Protein AF-A0A7S3YSI2-F1 (afdb_monomer)

pLDDT: mean 81.93, std 21.29, range [26.94, 98.44]

Mean predicted aligned error: 20.7 Å

InterPro domains:
  IPR019179 Coiled-coil domain-containing protein 149 [PF09789] (8-279)
  IPR019179 Coiled-coil domain-containing protein 149 [PTHR21682] (189-294)

Radius of gyration: 84.66 Å; Cα contacts (8 Å, |Δi|>4): 0; chains: 1; bounding box: 178×40×258 Å

Foldseek 3Di:
DVVVVVVVVVVVVVVVVVVVVVVVVVVVVVVVVVVVVVVVVVVVVVVVVVVVVVVVVVVVVVVVVVVVVVVVVVVVVVVVVVVVVVVVVVVVVVVVVVVVVVVVVVVVVVVVVVVVVVVVVVVVVVVVVVVVVVVVVVVVVVVVVVVVVVVVVVVVVVVVVVVVVVVVVVVVVVVVVVVVVVVVVVVVVVVVVVVVVVVVVVVVVVVVVVVVVVVVVDDDDDDDDDDDDDPVVVVVVVVVVVVVVVVVVVVVVVVVVVVVVVVVVVVVVVVVVVVVVVVVVVVVVVPDDDDDDDDDDDDDDDDDDDDDDDDDDDDDDDDDDDDDDDDD

Organism: NCBI:txid91324

Secondary structure (DSSP, 8-state):
-HHHHHHHHHHHHHHHHHHHHHHHHHHHHHHHHHHHHHHHHHHHHHHHHHHHHHHHHHHHHHHHHHHHHHHHHHHHHHHHHHHHHHHHHHHHHHHHHHHHHHHHHHHHHHHHHHHHHHHHHHHHHHHHHHHHHHHHHHHHHHHHHHHHHHHHHHHHHHHHHHHHHHHHHHHHHHHHHHHHHHHHHHHHHHHHHHHHHHHHHHHHHHHHHHHHHTTTTS------------SHHHHHHHHHHHHHHHHHHHHHHHHHHHHHHHHHHHHHHHHHHHHHHHHHHHHHHHSS---------------------PPPP--PPP----------

Solvent-accessible surface area (backbone atoms only — not comparable to full-atom values): 18908 Å² total; per-residue (Å²): 110,77,68,57,54,51,51,51,54,50,48,54,50,51,52,51,49,51,54,47,52,52,52,52,49,50,53,53,52,51,51,52,50,52,51,52,51,53,52,51,51,50,53,55,48,54,51,53,48,53,53,50,52,51,50,52,53,49,51,49,54,52,49,57,50,50,53,52,51,52,53,52,51,51,54,52,50,53,53,51,49,53,53,49,52,53,50,50,54,52,50,51,54,51,51,53,52,51,49,55,52,49,53,50,50,54,52,49,52,51,52,50,55,52,49,52,54,51,49,54,51,48,53,53,52,51,50,51,54,50,52,53,50,51,50,54,51,54,52,50,53,52,52,50,52,51,50,51,53,52,50,52,53,50,52,52,53,52,51,53,52,50,52,53,50,54,50,50,52,52,48,54,51,51,51,50,50,51,50,53,48,53,51,51,52,50,51,51,52,50,50,54,50,51,50,50,51,48,51,50,49,49,52,50,46,48,53,44,44,57,55,36,62,68,44,66,83,56,82,86,91,89,86,90,89,89,88,82,92,68,63,70,65,54,54,52,54,51,52,52,53,51,52,52,55,50,51,52,56,48,51,56,50,51,51,51,50,52,53,50,54,51,50,50,53,53,51,52,54,51,49,57,50,50,53,53,51,50,52,51,52,55,53,61,64,67,76,56,78,85,80,88,71,90,79,90,81,86,88,76,93,74,92,75,83,89,78,93,76,86,88,84,86,87,84,87,80,85,89,78,89,83,82,87,86,83,88,133

Structure (mmCIF, N/CA/C/O backbone):
data_AF-A0A7S3YSI2-F1
#
_entry.id   AF-A0A7S3YSI2-F1
#
loop_
_atom_site.group_PDB
_atom_site.id
_atom_site.type_symbol
_atom_site.label_atom_id
_atom_site.label_alt_id
_atom_site.label_comp_id
_atom_site.label_asym_id
_atom_site.label_entity_id
_atom_site.label_seq_id
_atom_site.pdbx_PDB_ins_code
_atom_site.Cartn_x
_atom_site.Cartn_y
_atom_site.Cartn_z
_atom_site.occupancy
_atom_site.B_iso_or_equiv
_atom_site.auth_seq_id
_atom_site.auth_comp_id
_atom_site.auth_asym_id
_atom_site.auth_atom_id
_atom_site.pdbx_PDB_model_num
ATOM 1 N N . MET A 1 1 ? 80.416 5.603 -134.152 1.00 60.78 1 MET A N 1
ATOM 2 C CA . MET A 1 1 ? 81.266 5.564 -132.944 1.00 60.78 1 MET A CA 1
ATOM 3 C C . MET A 1 1 ? 80.855 6.593 -131.886 1.00 60.78 1 MET A C 1
ATOM 5 O O . MET A 1 1 ? 80.190 6.175 -130.956 1.00 60.78 1 MET A O 1
ATOM 9 N N . ALA A 1 2 ? 81.114 7.907 -132.003 1.00 72.12 2 ALA A N 1
ATOM 10 C CA . ALA A 1 2 ? 80.833 8.859 -130.899 1.00 72.12 2 ALA A CA 1
ATOM 11 C C . ALA A 1 2 ? 79.341 9.033 -130.498 1.00 72.12 2 ALA A C 1
ATOM 13 O O . ALA A 1 2 ? 79.033 9.215 -129.324 1.00 72.12 2 ALA A O 1
ATOM 14 N N . LEU A 1 3 ? 78.402 8.959 -131.451 1.00 77.38 3 LEU A N 1
ATOM 15 C CA . LEU A 1 3 ? 76.956 9.048 -131.169 1.00 77.38 3 LEU A CA 1
ATOM 16 C C . LEU A 1 3 ? 76.382 7.759 -130.555 1.00 77.38 3 LEU A C 1
ATOM 18 O O . LEU A 1 3 ? 75.463 7.822 -129.747 1.00 77.38 3 LEU A O 1
ATOM 22 N N . GLU A 1 4 ? 76.925 6.593 -130.913 1.00 78.31 4 GLU A N 1
ATOM 23 C CA . GLU A 1 4 ? 76.489 5.297 -130.369 1.00 78.31 4 GLU A CA 1
ATOM 24 C C . GLU A 1 4 ? 76.874 5.164 -128.894 1.00 78.31 4 GLU A C 1
ATOM 26 O O . GLU A 1 4 ? 76.068 4.716 -128.087 1.00 78.31 4 GLU A O 1
ATOM 31 N N . GLU A 1 5 ? 78.065 5.640 -128.529 1.00 81.81 5 GLU A N 1
ATOM 32 C CA . GLU A 1 5 ? 78.532 5.697 -127.142 1.00 81.81 5 GLU A CA 1
ATOM 33 C C . GLU A 1 5 ? 77.681 6.653 -126.285 1.00 81.81 5 GLU A C 1
ATOM 35 O O . GLU A 1 5 ? 77.327 6.331 -125.152 1.00 81.81 5 GLU A O 1
ATOM 40 N N . GLN A 1 6 ? 77.266 7.802 -126.835 1.00 82.81 6 GLN A N 1
ATOM 41 C CA . GLN A 1 6 ? 76.321 8.705 -126.162 1.00 82.81 6 GLN A CA 1
ATOM 42 C C . GLN A 1 6 ? 74.936 8.076 -125.975 1.00 82.81 6 GLN A C 1
ATOM 44 O O . GLN A 1 6 ? 74.337 8.238 -124.913 1.00 82.81 6 GLN A O 1
ATOM 49 N N . ILE A 1 7 ? 74.430 7.347 -126.973 1.00 84.81 7 ILE A N 1
ATOM 50 C CA . ILE A 1 7 ? 73.152 6.628 -126.875 1.00 84.81 7 ILE A CA 1
ATOM 51 C C . ILE A 1 7 ? 73.231 5.527 -125.812 1.00 84.81 7 ILE A C 1
ATOM 53 O O . ILE A 1 7 ? 72.294 5.373 -125.034 1.00 84.81 7 ILE A O 1
ATOM 57 N N . GLU A 1 8 ? 74.338 4.791 -125.733 1.00 85.81 8 GLU A N 1
ATOM 58 C CA . GLU A 1 8 ? 74.522 3.733 -124.736 1.00 85.81 8 GLU A CA 1
ATOM 59 C C . GLU A 1 8 ? 74.667 4.296 -123.308 1.00 85.81 8 GLU A C 1
ATOM 61 O O . GLU A 1 8 ? 74.057 3.790 -122.364 1.00 85.81 8 GLU A O 1
ATOM 66 N N . ASN A 1 9 ? 75.362 5.425 -123.144 1.00 86.50 9 ASN A N 1
ATOM 67 C CA . ASN A 1 9 ? 75.417 6.165 -121.875 1.00 86.50 9 ASN A CA 1
ATOM 68 C C . ASN A 1 9 ? 74.043 6.728 -121.465 1.00 86.50 9 ASN A C 1
ATOM 70 O O . ASN A 1 9 ? 73.675 6.723 -120.289 1.00 86.50 9 ASN A O 1
ATOM 74 N N . LEU A 1 10 ? 73.242 7.195 -122.424 1.00 88.75 10 LEU A N 1
ATOM 75 C CA . LEU A 1 10 ? 71.868 7.626 -122.158 1.00 88.75 10 LEU A CA 1
ATOM 76 C C . LEU A 1 10 ? 70.963 6.448 -121.777 1.00 88.75 10 LEU A C 1
ATOM 78 O O . LEU A 1 10 ? 70.145 6.580 -120.872 1.00 88.75 10 LEU A O 1
ATOM 82 N N . LYS A 1 11 ? 71.122 5.277 -122.398 1.00 90.38 11 LYS A N 1
ATOM 83 C CA . LYS A 1 11 ? 70.366 4.076 -122.010 1.00 90.38 11 LYS A CA 1
ATOM 84 C C . LYS A 1 11 ? 70.706 3.620 -120.598 1.00 90.38 11 LYS A C 1
ATOM 86 O O . LYS A 1 11 ? 69.799 3.439 -119.794 1.00 90.38 11 LYS A O 1
ATOM 91 N N . THR A 1 12 ? 71.990 3.503 -120.271 1.00 88.81 12 THR A N 1
ATOM 92 C CA . THR A 1 12 ? 72.436 3.073 -118.934 1.00 88.81 12 THR A CA 1
ATOM 93 C C . THR A 1 12 ? 72.011 4.056 -117.838 1.00 88.81 12 THR A C 1
ATOM 95 O O . THR A 1 12 ? 71.585 3.637 -116.760 1.00 88.81 12 THR A O 1
ATOM 98 N N . THR A 1 13 ? 72.038 5.368 -118.104 1.00 90.38 13 THR A N 1
ATOM 99 C CA . THR A 1 13 ? 71.510 6.373 -117.163 1.00 90.38 13 THR A CA 1
ATOM 100 C C . THR A 1 13 ? 69.992 6.291 -117.014 1.00 90.38 13 THR A C 1
ATOM 102 O O . THR A 1 13 ? 69.498 6.359 -115.889 1.00 90.38 13 THR A O 1
ATOM 105 N N . VAL A 1 14 ? 69.241 6.085 -118.102 1.00 91.94 14 VAL A N 1
ATOM 106 C CA . VAL A 1 14 ? 67.784 5.871 -118.049 1.00 91.94 14 VAL A CA 1
ATOM 107 C C . VAL A 1 14 ? 67.439 4.602 -117.269 1.00 91.94 14 VAL A C 1
ATOM 109 O O . VAL A 1 14 ? 66.549 4.641 -116.422 1.00 91.94 14 VAL A O 1
ATOM 112 N N . GLU A 1 15 ? 68.154 3.498 -117.479 1.00 91.56 15 GLU A N 1
ATOM 113 C CA . GLU A 1 15 ? 67.975 2.253 -116.722 1.00 91.56 15 GLU A CA 1
ATOM 114 C C . GLU A 1 15 ? 68.276 2.440 -115.227 1.00 91.56 15 GLU A C 1
ATOM 116 O O . GLU A 1 15 ? 67.496 1.998 -114.377 1.00 91.56 15 GLU A O 1
ATOM 121 N N . GLY A 1 16 ? 69.352 3.161 -114.890 1.00 92.88 16 GLY A N 1
ATOM 122 C CA . GLY A 1 16 ? 69.701 3.509 -113.510 1.00 92.88 16 GLY A CA 1
ATOM 123 C C . GLY A 1 16 ? 68.648 4.391 -112.833 1.00 92.88 16 GLY A C 1
ATOM 124 O O . GLY A 1 16 ? 68.239 4.115 -111.702 1.00 92.88 16 GLY A O 1
ATOM 125 N N . LEU A 1 17 ? 68.149 5.411 -113.539 1.00 94.06 17 LEU A N 1
ATOM 126 C CA . LEU A 1 17 ? 67.056 6.261 -113.065 1.00 94.06 17 LEU A CA 1
ATOM 127 C C . LEU A 1 17 ? 65.764 5.462 -112.881 1.00 94.06 17 LEU A C 1
ATOM 129 O O . LEU A 1 17 ? 65.088 5.634 -111.870 1.00 94.06 17 LEU A O 1
ATOM 133 N N . ASN A 1 18 ? 65.439 4.553 -113.800 1.00 94.50 18 ASN A N 1
ATOM 134 C CA . ASN A 1 18 ? 64.236 3.728 -113.708 1.00 94.50 18 ASN A CA 1
ATOM 135 C C . ASN A 1 18 ? 64.309 2.754 -112.518 1.00 94.50 18 ASN A C 1
ATOM 137 O O . ASN A 1 18 ? 63.350 2.614 -111.760 1.00 94.50 18 ASN A O 1
ATOM 141 N N . SER A 1 19 ? 65.479 2.152 -112.281 1.00 94.19 19 SER A N 1
ATOM 142 C CA . SER A 1 19 ? 65.748 1.349 -111.081 1.00 94.19 19 SER A CA 1
ATOM 143 C C . SER A 1 19 ? 65.600 2.175 -109.794 1.00 94.19 19 SER A C 1
ATOM 145 O O . SER A 1 19 ? 64.977 1.727 -108.826 1.00 94.19 19 SER A O 1
ATOM 147 N N . HIS A 1 20 ? 66.092 3.420 -109.788 1.00 95.50 20 HIS A N 1
ATOM 148 C CA . HIS A 1 20 ? 65.935 4.327 -108.651 1.00 95.50 20 HIS A CA 1
ATOM 149 C C . HIS A 1 20 ? 64.469 4.715 -108.411 1.00 95.50 20 HIS A C 1
ATOM 151 O O . HIS A 1 20 ? 64.012 4.658 -107.271 1.00 95.50 20 HIS A O 1
ATOM 157 N N . ILE A 1 21 ? 63.711 5.034 -109.465 1.00 96.06 21 ILE A N 1
ATOM 158 C CA . ILE A 1 21 ? 62.272 5.336 -109.388 1.00 96.06 21 ILE A CA 1
ATOM 159 C C . ILE A 1 21 ? 61.511 4.155 -108.783 1.00 96.06 21 ILE A C 1
ATOM 161 O O . ILE A 1 21 ? 60.739 4.355 -107.848 1.00 96.06 21 ILE A O 1
ATOM 165 N N . LEU A 1 22 ? 61.768 2.927 -109.245 1.00 95.12 22 LEU A N 1
ATOM 166 C CA . LEU A 1 22 ? 61.137 1.724 -108.693 1.00 95.12 22 LEU A CA 1
ATOM 167 C C . LEU A 1 22 ? 61.498 1.506 -107.215 1.00 95.12 22 LEU A C 1
ATOM 169 O O . LEU A 1 22 ? 60.638 1.135 -106.418 1.00 95.12 22 LEU A O 1
ATOM 173 N N . SER A 1 23 ? 62.750 1.760 -106.825 1.00 96.00 23 SER A N 1
ATOM 174 C CA . SER A 1 23 ? 63.192 1.681 -105.424 1.00 96.00 23 SER A CA 1
ATOM 175 C C . SER A 1 23 ? 62.495 2.719 -104.539 1.00 96.00 23 SER A C 1
ATOM 177 O O . SER A 1 23 ? 62.006 2.392 -103.457 1.00 96.00 23 SER A O 1
ATOM 179 N N . VAL A 1 24 ? 62.391 3.964 -105.012 1.00 95.75 24 VAL A N 1
ATOM 180 C CA . VAL A 1 24 ? 61.690 5.048 -104.310 1.00 95.75 24 VAL A CA 1
ATOM 181 C C . VAL A 1 24 ? 60.193 4.756 -104.204 1.00 95.75 24 VAL A C 1
ATOM 183 O O . VAL A 1 24 ? 59.619 4.965 -103.139 1.00 95.75 24 VAL A O 1
ATOM 186 N N . GLN A 1 25 ? 59.567 4.228 -105.258 1.00 95.62 25 GLN A N 1
ATOM 187 C CA . GLN A 1 25 ? 58.157 3.828 -105.239 1.00 95.62 25 GLN A CA 1
ATOM 188 C C . GLN A 1 25 ? 57.889 2.735 -104.207 1.00 95.62 25 GLN A C 1
ATOM 190 O O . GLN A 1 25 ? 56.980 2.893 -103.399 1.00 95.62 25 GLN A O 1
ATOM 195 N N . ARG A 1 26 ? 58.721 1.684 -104.161 1.00 95.19 26 ARG A N 1
ATOM 196 C CA . ARG A 1 26 ? 58.604 0.633 -103.137 1.00 95.19 26 ARG A CA 1
ATOM 197 C C . ARG A 1 26 ? 58.692 1.212 -101.729 1.00 95.19 26 ARG A C 1
ATOM 199 O O . ARG A 1 26 ? 57.792 0.992 -100.934 1.00 95.19 26 ARG A O 1
ATOM 206 N N . LYS A 1 27 ? 59.702 2.047 -101.457 1.00 96.62 27 LYS A N 1
ATOM 207 C CA . LYS A 1 27 ? 59.839 2.720 -100.153 1.00 96.62 27 LYS A CA 1
ATOM 208 C C . LYS A 1 27 ? 58.636 3.601 -99.809 1.00 96.62 27 LYS A C 1
ATOM 210 O O . LYS A 1 27 ? 58.240 3.665 -98.650 1.00 96.62 27 LYS A O 1
ATOM 215 N N . ALA A 1 28 ? 58.064 4.298 -100.791 1.00 95.44 28 ALA A N 1
ATOM 216 C CA . ALA A 1 28 ? 56.882 5.127 -100.585 1.00 95.44 28 ALA A CA 1
ATOM 217 C C . ALA A 1 28 ? 55.633 4.286 -100.277 1.00 95.44 28 ALA A C 1
ATOM 219 O O . ALA A 1 28 ? 54.822 4.686 -99.441 1.00 95.44 28 ALA A O 1
ATOM 220 N N . ASP A 1 29 ? 55.475 3.133 -100.926 1.00 95.81 29 ASP A N 1
ATOM 221 C CA . ASP A 1 29 ? 54.370 2.213 -100.662 1.00 95.81 29 ASP A CA 1
ATOM 222 C C . ASP A 1 29 ? 54.526 1.504 -99.310 1.00 95.81 29 ASP A C 1
ATOM 224 O O . ASP A 1 29 ? 53.553 1.448 -98.556 1.00 95.81 29 ASP A O 1
ATOM 228 N N . ASP A 1 30 ? 55.739 1.087 -98.941 1.00 96.75 30 ASP A N 1
ATOM 229 C CA . ASP A 1 30 ? 56.045 0.536 -97.613 1.00 96.75 30 ASP A CA 1
ATOM 230 C C . ASP A 1 30 ? 55.716 1.559 -96.511 1.00 96.75 30 ASP A C 1
ATOM 232 O O . ASP A 1 30 ? 54.954 1.267 -95.588 1.00 96.75 30 ASP A O 1
ATOM 236 N N . ALA A 1 31 ? 56.159 2.813 -96.665 1.00 96.50 31 ALA A N 1
ATOM 237 C CA . ALA A 1 31 ? 55.845 3.889 -95.723 1.00 96.50 31 ALA A CA 1
ATOM 238 C C . ALA A 1 31 ? 54.334 4.181 -95.626 1.00 96.50 31 ALA A C 1
ATOM 240 O O . ALA A 1 31 ? 53.820 4.517 -94.556 1.00 96.50 31 ALA A O 1
ATOM 241 N N . ARG A 1 32 ? 53.582 4.049 -96.729 1.00 96.94 32 ARG A N 1
ATOM 242 C CA . ARG A 1 32 ? 52.113 4.183 -96.718 1.00 96.94 32 ARG A CA 1
ATOM 243 C C . ARG A 1 32 ? 51.440 3.042 -95.965 1.00 96.94 32 ARG A C 1
ATOM 245 O O . ARG A 1 32 ? 50.408 3.276 -95.331 1.00 96.94 32 ARG A O 1
ATOM 252 N N . ILE A 1 33 ? 51.972 1.826 -96.068 1.00 96.56 33 ILE A N 1
ATOM 253 C CA . ILE A 1 33 ? 51.475 0.666 -95.324 1.00 96.56 33 ILE A CA 1
ATOM 254 C C . ILE A 1 33 ? 51.726 0.881 -93.831 1.00 96.56 33 ILE A C 1
ATOM 256 O O . ILE A 1 33 ? 50.764 0.856 -93.061 1.00 96.56 33 ILE A O 1
ATOM 260 N N . GLU A 1 34 ? 52.955 1.216 -93.437 1.00 96.94 34 GLU A N 1
ATOM 261 C CA . GLU A 1 34 ? 53.312 1.502 -92.041 1.00 96.94 34 GLU A CA 1
ATOM 262 C C . GLU A 1 34 ? 52.454 2.630 -91.450 1.00 96.94 34 GLU A C 1
ATOM 264 O O . GLU A 1 34 ? 51.897 2.491 -90.360 1.00 96.94 34 GLU A O 1
ATOM 269 N N . LEU A 1 35 ? 52.245 3.724 -92.193 1.00 97.06 35 LEU A N 1
ATOM 270 C CA . LEU A 1 35 ? 51.394 4.830 -91.747 1.00 97.06 35 LEU A CA 1
ATOM 271 C C . LEU A 1 35 ? 49.955 4.373 -91.460 1.00 97.06 35 LEU A C 1
ATOM 273 O O . LEU A 1 35 ? 49.352 4.805 -90.475 1.00 97.06 35 LEU A O 1
ATOM 277 N N . ARG A 1 36 ? 49.390 3.491 -92.295 1.00 96.44 36 ARG A N 1
ATOM 278 C CA . ARG A 1 36 ? 48.042 2.937 -92.075 1.00 96.44 36 ARG A CA 1
ATOM 279 C C . ARG A 1 36 ? 47.992 2.042 -90.843 1.00 96.44 36 ARG A C 1
ATOM 281 O O . ARG A 1 36 ? 46.984 2.053 -90.135 1.00 96.44 36 ARG A O 1
ATOM 288 N N . GLU A 1 37 ? 49.034 1.262 -90.587 1.00 97.31 37 GLU A N 1
ATOM 289 C CA . GLU A 1 37 ? 49.115 0.407 -89.400 1.00 97.31 37 GLU A CA 1
ATOM 290 C C . GLU A 1 37 ? 49.227 1.234 -88.120 1.00 97.31 37 GLU A C 1
ATOM 292 O O . GLU A 1 37 ? 48.454 1.012 -87.186 1.00 97.31 37 GLU A O 1
ATOM 297 N N . VAL A 1 38 ? 50.079 2.263 -88.112 1.00 97.31 38 VAL A N 1
ATOM 298 C CA . VAL A 1 38 ? 50.192 3.217 -86.998 1.00 97.31 38 VAL A CA 1
ATOM 299 C C . VAL A 1 38 ? 48.862 3.934 -86.751 1.00 97.31 38 VAL A C 1
ATOM 301 O O . VAL A 1 38 ? 48.427 4.052 -85.608 1.00 97.31 38 VAL A O 1
ATOM 304 N N . GLN A 1 39 ? 48.149 4.349 -87.802 1.00 97.00 39 GLN A N 1
ATOM 305 C CA . GLN A 1 39 ? 46.819 4.954 -87.659 1.00 97.00 39 GLN A CA 1
ATOM 306 C C . GLN A 1 39 ? 45.794 3.998 -87.036 1.00 97.00 39 GLN A C 1
ATOM 308 O O . GLN A 1 39 ? 44.986 4.424 -86.211 1.00 97.00 39 GLN A O 1
ATOM 313 N N . LYS A 1 40 ? 45.805 2.712 -87.409 1.00 97.12 40 LYS A N 1
ATOM 314 C CA . LYS A 1 40 ? 44.941 1.700 -86.777 1.00 97.12 40 LYS A CA 1
ATOM 315 C C . LYS A 1 40 ? 45.316 1.482 -85.311 1.00 97.12 40 LYS A C 1
ATOM 317 O O . LYS A 1 40 ? 44.422 1.395 -84.473 1.00 97.12 40 LYS A O 1
ATOM 322 N N . ALA A 1 41 ? 46.610 1.421 -85.003 1.00 97.12 41 ALA A N 1
ATOM 323 C CA . ALA A 1 41 ? 47.101 1.272 -83.637 1.00 97.12 41 ALA A CA 1
ATOM 324 C C . ALA A 1 41 ? 46.699 2.465 -82.754 1.00 97.12 41 ALA A C 1
ATOM 326 O O . ALA A 1 41 ? 46.199 2.251 -81.652 1.00 97.12 41 ALA A O 1
ATOM 327 N N . ASN A 1 42 ? 46.819 3.697 -83.260 1.00 96.94 42 ASN A N 1
ATOM 328 C CA . ASN A 1 42 ? 46.388 4.903 -82.548 1.00 96.94 42 ASN A CA 1
ATOM 329 C C . ASN A 1 42 ? 44.884 4.899 -82.276 1.00 96.94 42 ASN A C 1
ATOM 331 O O . ASN A 1 42 ? 44.490 5.117 -81.140 1.00 96.94 42 ASN A O 1
ATOM 335 N N . LYS A 1 43 ? 44.046 4.549 -83.262 1.00 97.38 43 LYS A N 1
ATOM 336 C CA . LYS A 1 43 ? 42.593 4.433 -83.041 1.00 97.38 43 LYS A CA 1
ATOM 337 C C . LYS A 1 43 ? 42.251 3.442 -81.929 1.00 97.38 43 LYS A C 1
ATOM 339 O O . LYS A 1 43 ? 41.433 3.747 -81.071 1.00 97.38 43 LYS A O 1
ATOM 344 N N . LYS A 1 44 ? 42.914 2.282 -81.917 1.00 97.56 44 LYS A N 1
ATOM 345 C CA . LYS A 1 44 ? 42.727 1.279 -80.862 1.00 97.56 44 LYS A CA 1
ATOM 346 C C . LYS A 1 44 ? 43.170 1.805 -79.491 1.00 97.56 44 LYS A C 1
ATOM 348 O O . LYS A 1 44 ? 42.532 1.509 -78.489 1.00 97.56 44 LYS A O 1
ATOM 353 N N . LYS A 1 45 ? 44.259 2.578 -79.440 1.00 97.69 45 LYS A N 1
ATOM 354 C CA . LYS A 1 45 ? 44.733 3.208 -78.202 1.00 97.69 45 LYS A CA 1
ATOM 355 C C . LYS A 1 45 ? 43.801 4.318 -77.718 1.00 97.69 45 LYS A C 1
ATOM 357 O O . LYS A 1 45 ? 43.571 4.398 -76.520 1.00 97.69 45 LYS A O 1
ATOM 362 N N . ASP A 1 46 ? 43.215 5.101 -78.618 1.00 97.50 46 ASP A N 1
ATOM 363 C CA . ASP A 1 46 ? 42.209 6.110 -78.271 1.00 97.50 46 ASP A CA 1
ATOM 364 C C . ASP A 1 46 ? 40.937 5.471 -77.693 1.00 97.50 46 ASP A C 1
ATOM 366 O O . ASP A 1 46 ? 40.341 6.004 -76.760 1.00 97.50 46 ASP A O 1
ATOM 370 N N . GLU A 1 47 ? 40.519 4.319 -78.225 1.00 97.12 47 GLU A N 1
ATOM 371 C CA . GLU A 1 47 ? 39.419 3.524 -77.663 1.00 97.12 47 GLU A CA 1
ATOM 372 C C . GLU A 1 47 ? 39.768 2.998 -76.260 1.00 97.12 47 GLU A C 1
ATOM 374 O O . GLU A 1 47 ? 38.994 3.197 -75.328 1.00 97.12 47 GLU A O 1
ATOM 379 N N . GLU A 1 48 ? 40.965 2.432 -76.074 1.00 97.69 48 GLU A N 1
ATOM 380 C CA . GLU A 1 48 ? 41.444 1.960 -74.764 1.00 97.69 48 GLU A CA 1
ATOM 381 C C . GLU A 1 48 ? 41.527 3.098 -73.728 1.00 97.69 48 GLU A C 1
ATOM 383 O O . GLU A 1 48 ? 41.164 2.910 -72.567 1.00 97.69 48 GLU A O 1
ATOM 388 N N . ILE A 1 49 ? 41.950 4.300 -74.138 1.00 97.69 49 ILE A N 1
ATOM 389 C CA . ILE A 1 49 ? 41.967 5.490 -73.274 1.00 97.69 49 ILE A CA 1
ATOM 390 C C . ILE A 1 49 ? 40.547 5.863 -72.842 1.00 97.69 49 ILE A C 1
ATOM 392 O O . ILE A 1 49 ? 40.328 6.091 -71.654 1.00 97.69 49 ILE A O 1
ATOM 396 N N . LYS A 1 50 ? 39.572 5.871 -73.760 1.00 97.69 50 LYS A N 1
ATOM 397 C CA . LYS A 1 50 ? 38.168 6.168 -73.423 1.00 97.69 50 LYS A CA 1
ATOM 398 C C . LYS A 1 50 ? 37.587 5.164 -72.430 1.00 97.69 50 LYS A C 1
ATOM 400 O O . LYS A 1 50 ? 36.895 5.563 -71.494 1.00 97.69 50 LYS A O 1
ATOM 405 N N . ASP A 1 51 ? 37.891 3.881 -72.602 1.00 97.81 51 ASP A N 1
ATOM 406 C CA . ASP A 1 51 ? 37.441 2.835 -71.681 1.00 97.81 51 ASP A CA 1
ATOM 407 C C . ASP A 1 51 ? 38.069 3.010 -70.288 1.00 97.81 51 ASP A C 1
ATOM 409 O O . ASP A 1 51 ? 37.380 2.910 -69.268 1.00 97.81 51 ASP A O 1
ATOM 413 N N . LEU A 1 52 ? 39.362 3.344 -70.226 1.00 97.75 52 LEU A N 1
ATOM 414 C CA . LEU A 1 52 ? 40.055 3.635 -68.968 1.00 97.75 52 LEU A CA 1
ATOM 415 C C . LEU A 1 52 ? 39.518 4.898 -68.284 1.00 97.75 52 LEU A C 1
ATOM 417 O O . LEU A 1 52 ? 39.364 4.908 -67.060 1.00 97.75 52 LEU A O 1
ATOM 421 N N . GLU A 1 53 ? 39.198 5.947 -69.041 1.00 97.38 53 GLU A N 1
ATOM 422 C CA . GLU A 1 53 ? 38.568 7.167 -68.526 1.00 97.38 53 GLU A CA 1
ATOM 423 C C . GLU A 1 53 ? 37.187 6.870 -67.927 1.00 97.38 53 GLU A C 1
ATOM 425 O O . GLU A 1 53 ? 36.894 7.306 -66.808 1.00 97.38 53 GLU A O 1
ATOM 430 N N . ALA A 1 54 ? 36.367 6.068 -68.614 1.00 97.38 54 ALA A N 1
ATOM 431 C CA . ALA A 1 54 ? 35.065 5.630 -68.117 1.00 97.38 54 ALA A CA 1
ATOM 432 C C . ALA A 1 54 ? 35.196 4.782 -66.840 1.00 97.38 54 ALA A C 1
ATOM 434 O O . ALA A 1 54 ? 34.473 5.009 -65.865 1.00 97.38 54 ALA A O 1
ATOM 435 N N . HIS A 1 55 ? 36.160 3.859 -66.796 1.00 97.62 55 HIS A N 1
ATOM 436 C CA . HIS A 1 55 ? 36.433 3.054 -65.604 1.00 97.62 55 HIS A CA 1
ATOM 437 C C . HIS A 1 55 ? 36.910 3.918 -64.425 1.00 97.62 55 HIS A C 1
ATOM 439 O O . HIS A 1 55 ? 36.453 3.740 -63.295 1.00 97.62 55 HIS A O 1
ATOM 445 N N . CYS A 1 56 ? 37.771 4.910 -64.668 1.00 96.94 56 CYS A N 1
ATOM 446 C CA . CYS A 1 56 ? 38.193 5.868 -63.643 1.00 96.94 56 CYS A CA 1
ATOM 447 C C . CYS A 1 56 ? 37.020 6.699 -63.109 1.00 96.94 56 CYS A C 1
ATOM 449 O O . CYS A 1 56 ? 36.939 6.936 -61.902 1.00 96.94 56 CYS A O 1
ATOM 451 N N . ALA A 1 57 ? 36.106 7.136 -63.980 1.00 97.25 57 ALA A N 1
ATOM 452 C CA . ALA A 1 57 ? 34.901 7.854 -63.574 1.00 97.25 57 ALA A CA 1
ATOM 453 C C . ALA A 1 57 ? 33.984 6.975 -62.708 1.00 97.25 57 ALA A C 1
ATOM 455 O O . ALA A 1 57 ? 33.521 7.425 -61.659 1.00 97.25 57 ALA A O 1
ATOM 456 N N . HIS A 1 58 ? 33.795 5.706 -63.086 1.00 97.88 58 HIS A N 1
ATOM 457 C CA . HIS A 1 58 ? 33.045 4.739 -62.283 1.00 97.88 58 HIS A CA 1
ATOM 458 C C . HIS A 1 58 ? 33.695 4.513 -60.912 1.00 97.88 58 HIS A C 1
ATOM 460 O O . HIS A 1 58 ? 33.009 4.535 -59.892 1.00 97.88 58 HIS A O 1
ATOM 466 N N . LEU A 1 59 ? 35.013 4.305 -60.855 1.00 97.94 59 LEU A N 1
ATOM 467 C CA . LEU A 1 59 ? 35.721 4.106 -59.587 1.00 97.94 59 LEU A CA 1
ATOM 468 C C . LEU A 1 59 ? 35.610 5.324 -58.666 1.00 97.94 59 LEU A C 1
ATOM 470 O O . LEU A 1 59 ? 35.416 5.152 -57.465 1.00 97.94 59 LEU A O 1
ATOM 474 N N . LYS A 1 60 ? 35.681 6.545 -59.211 1.00 97.81 60 LYS A N 1
ATOM 475 C CA . LYS A 1 60 ? 35.447 7.774 -58.436 1.00 97.81 60 LYS A CA 1
ATOM 476 C C . LYS A 1 60 ? 34.030 7.816 -57.869 1.00 97.81 60 LYS A C 1
ATOM 478 O O . LYS A 1 60 ? 33.873 7.991 -56.669 1.00 97.81 60 LYS A O 1
ATOM 483 N N . ALA A 1 61 ? 33.016 7.561 -58.696 1.00 97.38 61 ALA A N 1
ATOM 484 C CA . ALA A 1 61 ? 31.629 7.526 -58.235 1.00 97.38 61 ALA A CA 1
ATOM 485 C C . ALA A 1 61 ? 31.397 6.447 -57.160 1.00 97.38 61 ALA A C 1
ATOM 487 O O . ALA A 1 61 ? 30.723 6.698 -56.163 1.00 97.38 61 ALA A O 1
ATOM 488 N N . SER A 1 62 ? 31.994 5.263 -57.331 1.00 98.12 62 SER A N 1
ATOM 489 C CA . SER A 1 62 ? 31.933 4.179 -56.347 1.00 98.12 62 SER A CA 1
ATOM 490 C C . SER A 1 62 ? 32.622 4.550 -55.036 1.00 98.12 62 SER A C 1
ATOM 492 O O . SER A 1 62 ? 32.107 4.215 -53.973 1.00 98.12 62 SER A O 1
ATOM 494 N N . LYS A 1 63 ? 33.768 5.236 -55.093 1.00 98.06 63 LYS A N 1
ATOM 495 C CA . LYS A 1 63 ? 34.464 5.733 -53.904 1.00 98.06 63 LYS A CA 1
ATOM 496 C C . LYS A 1 63 ? 33.591 6.735 -53.146 1.00 98.06 63 LYS A C 1
ATOM 498 O O . LYS A 1 63 ? 33.381 6.557 -51.952 1.00 98.06 63 LYS A O 1
ATOM 503 N N . ASP A 1 64 ? 33.025 7.721 -53.840 1.00 97.56 64 ASP A N 1
ATOM 504 C CA . ASP A 1 64 ? 32.161 8.732 -53.220 1.00 97.56 64 ASP A CA 1
ATOM 505 C C . ASP A 1 64 ? 30.883 8.108 -52.626 1.00 97.56 64 ASP A C 1
ATOM 507 O O . ASP A 1 64 ? 30.319 8.616 -51.657 1.00 97.56 64 ASP A O 1
ATOM 511 N N . ALA A 1 65 ? 30.369 7.025 -53.218 1.00 97.75 65 ALA A N 1
ATOM 512 C CA . ALA A 1 65 ? 29.231 6.285 -52.673 1.00 97.75 65 ALA A CA 1
ATOM 513 C C . ALA A 1 65 ? 29.600 5.560 -51.368 1.00 97.75 65 ALA A C 1
ATOM 515 O O . ALA A 1 65 ? 28.869 5.676 -50.386 1.00 97.75 65 ALA A O 1
ATOM 516 N N . LEU A 1 66 ? 30.753 4.884 -51.339 1.00 97.56 66 LEU A N 1
ATOM 517 C CA . LEU A 1 66 ? 31.261 4.207 -50.141 1.00 97.56 66 LEU A CA 1
ATOM 518 C C . LEU A 1 66 ? 31.593 5.190 -49.013 1.00 97.56 66 LEU A C 1
ATOM 520 O O . LEU A 1 66 ? 31.333 4.887 -47.853 1.00 97.56 66 LEU A O 1
ATOM 524 N N . GLU A 1 67 ? 32.124 6.374 -49.328 1.00 98.00 67 GLU A N 1
ATOM 525 C CA . GLU A 1 67 ? 32.362 7.424 -48.327 1.00 98.00 67 GLU A CA 1
ATOM 526 C C . GLU A 1 67 ? 31.047 7.898 -47.691 1.00 98.00 67 GLU A C 1
ATOM 528 O O . GLU A 1 67 ? 30.955 7.991 -46.468 1.00 98.00 67 GLU A O 1
ATOM 533 N N . ARG A 1 68 ? 29.986 8.094 -48.489 1.00 97.12 68 ARG A N 1
ATOM 534 C CA . ARG A 1 68 ? 28.654 8.424 -47.951 1.00 97.12 68 ARG A CA 1
ATOM 535 C C . ARG A 1 68 ? 28.079 7.301 -47.092 1.00 97.12 68 ARG A C 1
ATOM 537 O O . ARG A 1 68 ? 27.497 7.579 -46.047 1.00 97.12 68 ARG A O 1
ATOM 544 N N . GLU A 1 69 ? 28.232 6.049 -47.513 1.00 97.31 69 GLU A N 1
ATOM 545 C CA . GLU A 1 69 ? 27.785 4.896 -46.727 1.00 97.31 69 GLU A CA 1
ATOM 546 C C . GLU A 1 69 ? 28.532 4.823 -45.386 1.00 97.31 69 GLU A C 1
ATOM 548 O O . GLU A 1 69 ? 27.899 4.701 -44.335 1.00 97.31 69 GLU A O 1
ATOM 553 N N . ALA A 1 70 ? 29.854 5.015 -45.390 1.00 96.88 70 ALA A N 1
ATOM 554 C CA . ALA A 1 70 ? 30.663 5.062 -44.175 1.00 96.88 70 ALA A CA 1
ATOM 555 C C . ALA A 1 70 ? 30.192 6.162 -43.209 1.00 96.88 70 ALA A C 1
ATOM 557 O O . ALA A 1 70 ? 30.008 5.895 -42.022 1.00 96.88 70 ALA A O 1
ATOM 558 N N . GLU A 1 71 ? 29.900 7.368 -43.707 1.00 97.44 71 GLU A N 1
ATOM 559 C CA . GLU A 1 71 ? 29.332 8.439 -42.880 1.00 97.44 71 GLU A CA 1
ATOM 560 C C . GLU A 1 71 ? 27.968 8.066 -42.280 1.00 97.44 71 GLU A C 1
ATOM 562 O O . GLU A 1 71 ? 27.680 8.404 -41.133 1.00 97.44 71 GLU A O 1
ATOM 567 N N . THR A 1 72 ? 27.096 7.386 -43.033 1.00 97.81 72 THR A N 1
ATOM 568 C CA . THR A 1 72 ? 25.795 6.949 -42.496 1.00 97.81 72 THR A CA 1
ATOM 569 C C . THR A 1 72 ? 25.941 5.890 -41.410 1.00 97.81 72 THR A C 1
ATOM 571 O O . THR A 1 72 ? 25.204 5.931 -40.425 1.00 97.81 72 THR A O 1
ATOM 574 N N . VAL A 1 73 ? 26.911 4.984 -41.552 1.00 97.88 73 VAL A N 1
ATOM 575 C CA . VAL A 1 73 ? 27.214 3.961 -40.547 1.00 97.88 73 VAL A CA 1
ATOM 576 C C . VAL A 1 73 ? 27.753 4.597 -39.268 1.00 97.88 73 VAL A C 1
ATOM 578 O O . VAL A 1 73 ? 27.323 4.208 -38.185 1.00 97.88 73 VAL A O 1
ATOM 581 N N . GLU A 1 74 ? 28.643 5.586 -39.363 1.00 97.19 74 GLU A N 1
ATOM 582 C CA . GLU A 1 74 ? 29.147 6.291 -38.177 1.00 97.19 74 GLU A CA 1
ATOM 583 C C . GLU A 1 74 ? 28.032 7.049 -37.445 1.00 97.19 74 GLU A C 1
ATOM 585 O O . GLU A 1 74 ? 27.859 6.851 -36.244 1.00 97.19 74 GLU A O 1
ATOM 590 N N . ARG A 1 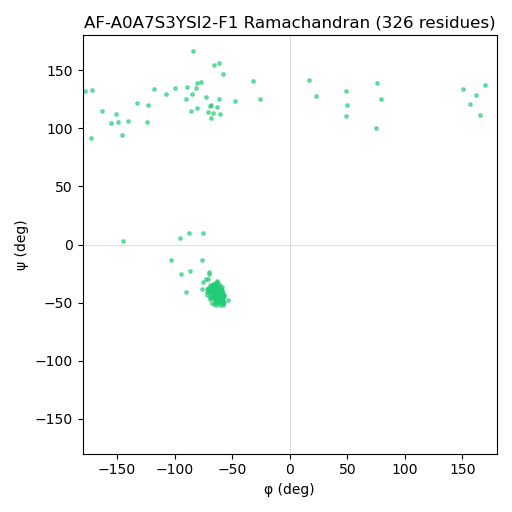75 ? 27.168 7.786 -38.161 1.00 97.12 75 ARG A N 1
ATOM 591 C CA . ARG A 1 75 ? 25.992 8.430 -37.538 1.00 97.12 75 ARG A CA 1
ATOM 592 C C . ARG A 1 75 ? 25.061 7.416 -36.865 1.00 97.12 75 ARG A C 1
ATOM 594 O O . ARG A 1 75 ? 24.533 7.671 -35.788 1.00 97.12 75 ARG A O 1
ATOM 601 N N . ALA A 1 76 ? 24.849 6.251 -37.479 1.00 97.25 76 ALA A N 1
ATOM 602 C CA . ALA A 1 76 ? 24.021 5.200 -36.889 1.00 97.25 76 ALA A CA 1
ATOM 603 C C . ALA A 1 76 ? 24.636 4.623 -35.602 1.00 97.25 76 ALA A C 1
ATOM 605 O O . ALA A 1 76 ? 23.899 4.290 -34.671 1.00 97.25 76 ALA A O 1
ATOM 606 N N . LYS A 1 77 ? 25.970 4.521 -35.522 1.00 97.56 77 LYS A N 1
ATOM 607 C CA . LYS A 1 77 ? 26.669 4.113 -34.294 1.00 97.56 77 LYS A CA 1
ATOM 608 C C . LYS A 1 77 ? 26.506 5.146 -33.187 1.00 97.56 77 LYS A C 1
ATOM 610 O O . LYS A 1 77 ? 26.223 4.746 -32.064 1.00 97.56 77 LYS A O 1
ATOM 615 N N . GLU A 1 78 ? 26.647 6.433 -33.495 1.00 97.69 78 GLU A N 1
ATOM 616 C CA . GLU A 1 78 ? 26.453 7.521 -32.526 1.00 97.69 78 GLU A CA 1
ATOM 617 C C . GLU A 1 78 ? 25.045 7.468 -31.920 1.00 97.69 78 GLU A C 1
ATOM 619 O O . GLU A 1 78 ? 24.900 7.364 -30.704 1.00 97.69 78 GLU A O 1
ATOM 624 N N . VAL A 1 79 ? 24.009 7.378 -32.761 1.00 97.75 79 VAL A N 1
ATOM 625 C CA . VAL A 1 79 ? 22.614 7.245 -32.303 1.00 97.75 79 VAL A CA 1
ATOM 626 C C . VAL A 1 79 ? 22.406 5.981 -31.462 1.00 97.75 79 VAL A C 1
ATOM 628 O O . VAL A 1 79 ? 21.680 6.001 -30.468 1.00 97.75 79 VAL A O 1
ATOM 631 N N . ALA A 1 80 ? 23.038 4.862 -31.828 1.00 97.44 80 ALA A N 1
ATOM 632 C CA . ALA A 1 80 ? 22.943 3.627 -31.052 1.00 97.44 80 ALA A CA 1
ATOM 633 C C . ALA A 1 80 ? 23.617 3.741 -29.672 1.00 97.44 80 ALA A C 1
ATOM 635 O O . ALA A 1 80 ? 23.132 3.140 -28.711 1.00 97.44 80 ALA A O 1
ATOM 636 N N . VAL A 1 81 ? 24.713 4.499 -29.563 1.00 97.75 81 VAL A N 1
ATOM 637 C CA . VAL A 1 81 ? 25.373 4.796 -28.284 1.00 97.75 81 VAL A CA 1
ATOM 638 C C . VAL A 1 81 ? 24.475 5.680 -27.424 1.00 97.75 81 VAL A C 1
ATOM 640 O O . VAL A 1 81 ? 24.180 5.291 -26.297 1.00 97.75 81 VAL A O 1
ATOM 643 N N . GLU A 1 82 ? 23.949 6.778 -27.968 1.00 97.06 82 GLU A N 1
ATOM 644 C CA . GLU A 1 82 ? 23.034 7.678 -27.248 1.00 97.06 82 GLU A CA 1
ATOM 645 C C . GLU A 1 82 ? 21.782 6.942 -26.749 1.00 97.06 82 GLU A C 1
ATOM 647 O O . GLU A 1 82 ? 21.399 7.057 -25.583 1.00 97.06 82 GLU A O 1
ATOM 652 N N . ALA A 1 83 ? 21.167 6.110 -27.596 1.00 97.06 83 ALA A N 1
ATOM 653 C CA . ALA A 1 83 ? 20.013 5.302 -27.209 1.00 97.06 83 ALA A CA 1
ATOM 654 C C . ALA A 1 83 ? 20.358 4.295 -26.100 1.00 97.06 83 ALA A C 1
ATOM 656 O O . ALA A 1 83 ? 19.547 4.035 -25.209 1.00 97.06 83 ALA A O 1
ATOM 657 N N . ARG A 1 84 ? 21.564 3.717 -26.130 1.00 96.75 84 ARG A N 1
ATOM 658 C CA . ARG A 1 84 ? 22.028 2.793 -25.090 1.00 96.75 84 ARG A CA 1
ATOM 659 C C . ARG A 1 84 ? 22.273 3.510 -23.765 1.00 96.75 84 ARG A C 1
ATOM 661 O O . ARG A 1 84 ? 21.911 2.959 -22.729 1.00 96.75 84 ARG A O 1
ATOM 668 N N . GLU A 1 85 ? 22.869 4.696 -23.795 1.00 97.25 85 GLU A N 1
ATOM 669 C CA . GLU A 1 85 ? 23.100 5.524 -22.607 1.00 97.25 85 GLU A CA 1
ATOM 670 C C . GLU A 1 85 ? 21.774 5.977 -21.990 1.00 97.25 85 GLU A C 1
ATOM 672 O O . GLU A 1 85 ? 21.546 5.745 -20.804 1.00 97.25 85 GLU A O 1
ATOM 677 N N . SER A 1 86 ? 20.843 6.482 -22.804 1.00 97.50 86 SER A N 1
ATOM 678 C CA . SER A 1 86 ? 19.497 6.856 -22.353 1.00 97.50 86 SER A CA 1
ATOM 679 C C . SER A 1 86 ? 18.748 5.674 -21.727 1.00 97.50 86 SER A C 1
ATOM 681 O O . SER A 1 86 ? 18.187 5.810 -20.639 1.00 97.50 86 SER A O 1
ATOM 683 N N . ASN A 1 87 ? 18.786 4.494 -22.354 1.00 97.56 87 ASN A N 1
ATOM 684 C CA . ASN A 1 87 ? 18.175 3.287 -21.789 1.00 97.56 87 ASN A CA 1
ATOM 685 C C . ASN A 1 87 ? 18.845 2.854 -20.474 1.00 97.56 87 ASN A C 1
ATOM 687 O O . ASN A 1 87 ? 18.169 2.367 -19.567 1.00 97.56 87 ASN A O 1
ATOM 691 N N . ALA A 1 88 ? 20.166 3.011 -20.346 1.00 97.75 88 ALA A N 1
ATOM 692 C CA . ALA A 1 88 ? 20.882 2.693 -19.113 1.00 97.75 88 ALA A CA 1
ATOM 693 C C . ALA A 1 88 ? 20.480 3.632 -17.963 1.00 97.75 88 ALA A C 1
ATOM 695 O O . ALA A 1 88 ? 20.269 3.168 -16.842 1.00 97.75 88 ALA A O 1
ATOM 696 N N . GLU A 1 89 ? 20.308 4.928 -18.234 1.00 97.56 89 GLU A N 1
ATOM 697 C CA . GLU A 1 89 ? 19.805 5.887 -17.244 1.00 97.56 89 GLU A CA 1
ATOM 698 C C . GLU A 1 89 ? 18.379 5.562 -16.786 1.00 97.56 89 GLU A C 1
ATOM 700 O O . GLU A 1 89 ? 18.074 5.642 -15.594 1.00 97.56 89 GLU A O 1
ATOM 705 N N . GLU A 1 90 ? 17.493 5.186 -17.711 1.00 97.88 90 GLU A N 1
ATOM 706 C CA . GLU A 1 90 ? 16.130 4.765 -17.375 1.00 97.88 90 GLU A CA 1
ATOM 707 C C . GLU A 1 90 ? 16.119 3.492 -16.527 1.00 97.88 90 GLU A C 1
ATOM 709 O O . GLU A 1 90 ? 15.403 3.429 -15.525 1.00 97.88 90 GLU A O 1
ATOM 714 N N . LEU A 1 91 ? 16.956 2.507 -16.865 1.00 97.88 91 LEU A N 1
ATOM 715 C CA . LEU A 1 91 ? 17.119 1.295 -16.062 1.00 97.88 91 LEU A CA 1
ATOM 716 C C . LEU A 1 91 ? 17.609 1.607 -14.646 1.00 97.88 91 LEU A C 1
ATOM 718 O O . LEU A 1 91 ? 17.068 1.050 -13.691 1.00 97.88 91 LEU A O 1
ATOM 722 N N . HIS A 1 92 ? 18.570 2.521 -14.488 1.00 97.62 92 HIS A N 1
ATOM 723 C CA . HIS A 1 92 ? 19.027 2.956 -13.168 1.00 97.62 92 HIS A CA 1
ATOM 724 C C . HIS A 1 92 ? 17.908 3.626 -12.362 1.00 97.62 92 HIS A C 1
ATOM 726 O O . HIS A 1 92 ? 17.678 3.250 -11.213 1.00 97.62 92 HIS A O 1
ATOM 732 N N . LYS A 1 93 ? 17.140 4.538 -12.971 1.00 98.12 93 LYS A N 1
ATOM 733 C CA . LYS A 1 93 ? 15.986 5.179 -12.312 1.00 98.12 93 LYS A CA 1
ATOM 734 C C . LYS A 1 93 ? 14.939 4.154 -11.871 1.00 98.12 93 LYS A C 1
ATOM 736 O O . LYS A 1 93 ? 14.422 4.245 -10.758 1.00 98.12 93 LYS A O 1
ATOM 741 N N . LEU A 1 94 ? 14.629 3.174 -12.721 1.00 98.19 94 LEU A N 1
ATOM 742 C CA . LEU A 1 94 ? 13.696 2.094 -12.387 1.00 98.19 94 LEU A CA 1
ATOM 743 C C . LEU A 1 94 ? 14.236 1.201 -11.263 1.00 98.19 94 LEU A C 1
ATOM 745 O O . LEU A 1 94 ? 13.470 0.784 -10.395 1.00 98.19 94 LEU A O 1
ATOM 749 N N . GLN A 1 95 ? 15.541 0.933 -11.242 1.00 98.31 95 GLN A N 1
ATOM 750 C CA . GLN A 1 95 ? 16.185 0.163 -10.181 1.00 98.31 95 GLN A CA 1
ATOM 751 C C . GLN A 1 95 ? 16.135 0.896 -8.831 1.00 98.31 95 GLN A C 1
ATOM 753 O O . GLN A 1 95 ? 15.816 0.272 -7.817 1.00 98.31 95 GLN A O 1
ATOM 758 N N . ASP A 1 96 ? 16.357 2.212 -8.813 1.00 98.00 96 ASP A N 1
ATOM 759 C CA . ASP A 1 96 ? 16.231 3.037 -7.604 1.00 98.00 96 ASP A CA 1
ATOM 760 C C . ASP A 1 96 ? 14.782 3.079 -7.097 1.00 98.00 96 ASP A C 1
ATOM 762 O O . ASP A 1 96 ? 14.520 2.930 -5.900 1.00 98.00 96 ASP A O 1
ATOM 766 N N . GLN A 1 97 ? 13.810 3.214 -8.007 1.00 98.19 97 GLN A N 1
ATOM 767 C CA . GLN A 1 97 ? 12.386 3.138 -7.668 1.00 98.19 97 GLN A CA 1
ATOM 768 C C . GLN A 1 97 ? 12.007 1.767 -7.095 1.00 98.19 97 GLN A C 1
ATOM 770 O O . GLN A 1 97 ? 11.282 1.692 -6.098 1.00 98.19 97 GLN A O 1
ATOM 775 N N . LEU A 1 98 ? 12.512 0.680 -7.683 1.00 98.44 98 LEU A N 1
ATOM 776 C CA . LEU A 1 98 ? 12.306 -0.679 -7.184 1.00 98.44 98 LEU A CA 1
ATOM 777 C C . LEU A 1 98 ? 12.905 -0.859 -5.783 1.00 98.44 98 LEU A C 1
ATOM 779 O O . LEU A 1 98 ? 12.282 -1.478 -4.919 1.00 98.44 98 LEU A O 1
ATOM 783 N N . HIS A 1 99 ? 14.091 -0.305 -5.537 1.00 98.12 99 HIS A N 1
ATOM 784 C CA . HIS A 1 99 ? 14.735 -0.370 -4.231 1.00 98.12 99 HIS A CA 1
ATOM 785 C C . HIS A 1 99 ? 13.924 0.380 -3.166 1.00 98.12 99 HIS A C 1
ATOM 787 O O . HIS A 1 99 ? 13.536 -0.221 -2.165 1.00 98.12 99 HIS A O 1
ATOM 793 N N . ASN A 1 100 ? 13.558 1.638 -3.424 1.00 98.44 100 ASN A N 1
ATOM 794 C CA . ASN A 1 100 ? 12.764 2.453 -2.500 1.00 98.44 100 ASN A CA 1
ATOM 795 C C . ASN A 1 100 ? 11.389 1.824 -2.201 1.00 98.44 100 ASN A C 1
ATOM 797 O O . ASN A 1 100 ? 10.960 1.749 -1.052 1.00 98.44 100 ASN A O 1
ATOM 801 N N . THR A 1 101 ? 10.695 1.316 -3.224 1.00 98.12 101 THR A N 1
ATOM 802 C CA . THR A 1 101 ? 9.412 0.619 -3.019 1.00 98.12 101 THR A CA 1
ATOM 803 C C . THR A 1 101 ? 9.579 -0.674 -2.219 1.00 98.12 101 THR A C 1
ATOM 805 O O . THR A 1 101 ? 8.744 -0.973 -1.365 1.00 98.12 101 THR A O 1
ATOM 808 N N . SER A 1 102 ? 10.677 -1.410 -2.412 1.00 98.44 102 SER A N 1
ATOM 809 C CA . SER A 1 102 ? 10.996 -2.597 -1.608 1.00 98.44 102 SER A CA 1
ATOM 810 C C . SER A 1 102 ? 11.244 -2.247 -0.136 1.00 98.44 102 SER A C 1
AT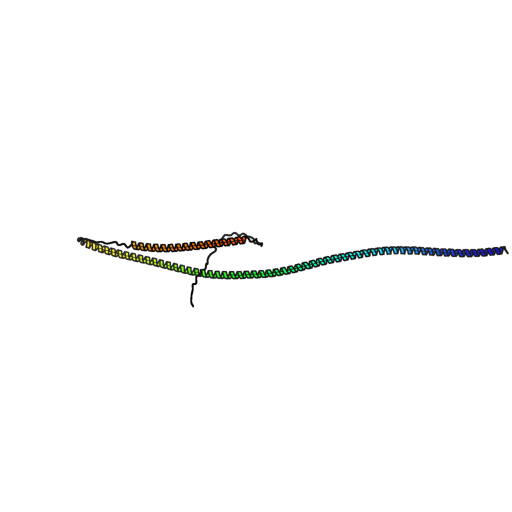OM 812 O O . SER A 1 102 ? 10.727 -2.925 0.752 1.00 98.44 102 SER A O 1
ATOM 814 N N . GLU A 1 103 ? 11.968 -1.161 0.147 1.00 98.38 103 GLU A N 1
ATOM 815 C CA . GLU A 1 103 ? 12.185 -0.674 1.517 1.00 98.38 103 GLU A CA 1
ATOM 816 C C . GLU A 1 103 ? 10.881 -0.221 2.190 1.00 98.38 103 GLU A C 1
ATOM 818 O O . GLU A 1 103 ? 10.635 -0.526 3.364 1.00 98.38 103 GLU A O 1
ATOM 823 N N . GLN A 1 104 ? 10.001 0.453 1.444 1.00 98.25 104 GLN A N 1
ATOM 824 C CA . GLN A 1 104 ? 8.667 0.819 1.928 1.00 98.25 104 GLN A CA 1
ATOM 825 C C . GLN A 1 104 ? 7.836 -0.420 2.274 1.00 98.25 104 GLN A C 1
ATOM 827 O O . GLN A 1 104 ? 7.220 -0.463 3.341 1.00 98.25 104 GLN A O 1
ATOM 832 N N . ILE A 1 105 ? 7.858 -1.454 1.426 1.00 98.44 105 ILE A N 1
ATOM 833 C CA . ILE A 1 105 ? 7.171 -2.727 1.686 1.00 98.44 105 ILE A CA 1
ATOM 834 C C . ILE A 1 105 ? 7.685 -3.374 2.976 1.00 98.44 105 ILE A C 1
ATOM 836 O O . ILE A 1 105 ? 6.879 -3.798 3.804 1.00 98.44 105 ILE A O 1
ATOM 840 N N . GLU A 1 106 ? 9.000 -3.432 3.190 1.00 98.19 106 GLU A N 1
ATOM 841 C CA . GLU A 1 106 ? 9.571 -3.993 4.422 1.00 98.19 106 GLU A CA 1
ATOM 842 C C . GLU A 1 106 ? 9.192 -3.183 5.666 1.00 98.19 106 GLU A C 1
ATOM 844 O O . GLU A 1 106 ? 8.893 -3.745 6.724 1.00 98.19 106 GLU A O 1
ATOM 849 N N . THR A 1 107 ? 9.126 -1.859 5.539 1.00 98.31 107 THR A N 1
ATOM 850 C CA . THR A 1 107 ? 8.668 -0.979 6.620 1.00 98.31 107 THR A CA 1
ATOM 851 C C . THR A 1 107 ? 7.200 -1.246 6.961 1.00 98.31 107 THR A C 1
ATOM 853 O O . THR A 1 107 ? 6.861 -1.421 8.135 1.00 98.31 107 THR A O 1
ATOM 856 N N . PHE A 1 108 ? 6.330 -1.374 5.955 1.00 98.44 108 PHE A N 1
ATOM 857 C CA . PHE A 1 108 ? 4.922 -1.712 6.171 1.00 98.44 108 PHE A CA 1
ATOM 858 C C . PHE A 1 108 ? 4.733 -3.111 6.758 1.00 98.44 108 PHE A C 1
ATOM 860 O O . PHE A 1 108 ? 3.913 -3.271 7.659 1.00 98.44 108 PHE A O 1
ATOM 867 N N . LYS A 1 109 ? 5.514 -4.112 6.334 1.00 98.44 109 LYS A N 1
ATOM 868 C CA . LYS A 1 109 ? 5.480 -5.454 6.942 1.00 98.44 109 LYS A CA 1
ATOM 869 C C . LYS A 1 109 ? 5.791 -5.410 8.437 1.00 98.44 109 LYS A C 1
ATOM 871 O O . LYS A 1 109 ? 5.076 -6.029 9.222 1.00 98.44 109 LYS A O 1
ATOM 876 N N . LYS A 1 110 ? 6.814 -4.648 8.842 1.00 98.31 110 LYS A N 1
ATOM 877 C CA . LYS A 1 110 ? 7.145 -4.450 10.264 1.00 98.31 110 LYS A CA 1
ATOM 878 C C . LYS A 1 110 ? 5.997 -3.780 11.017 1.00 98.31 110 LYS A C 1
ATOM 880 O O . LYS A 1 110 ? 5.596 -4.275 12.065 1.00 98.31 110 LYS A O 1
ATOM 885 N N . MET A 1 111 ? 5.413 -2.719 10.456 1.00 98.31 111 MET A N 1
ATOM 886 C CA . MET A 1 111 ? 4.258 -2.043 11.061 1.00 98.31 111 MET A CA 1
ATOM 887 C C . MET A 1 111 ? 3.053 -2.975 11.236 1.00 98.31 111 MET A C 1
ATOM 889 O O . MET A 1 111 ? 2.406 -2.937 12.280 1.00 98.31 111 MET A O 1
ATOM 893 N N . VAL A 1 112 ? 2.750 -3.814 10.241 1.00 98.38 112 VAL A N 1
ATOM 894 C CA . VAL A 1 112 ? 1.657 -4.797 10.322 1.00 98.38 112 VAL A CA 1
ATOM 895 C C . VAL A 1 112 ? 1.931 -5.812 11.430 1.00 98.38 112 VAL A C 1
ATOM 897 O O . VAL A 1 112 ? 1.076 -5.998 12.291 1.00 98.38 112 VAL A O 1
ATOM 900 N N . SER A 1 113 ? 3.137 -6.383 11.485 1.00 98.25 113 SER A N 1
ATOM 901 C CA . SER A 1 113 ? 3.537 -7.312 12.554 1.00 98.25 113 SER A CA 1
ATOM 902 C C . SER A 1 113 ? 3.421 -6.679 13.950 1.00 98.25 113 SER A C 1
ATOM 904 O O . SER A 1 113 ? 2.930 -7.305 14.894 1.00 98.25 113 SER A O 1
ATOM 906 N N . ASP A 1 114 ? 3.839 -5.420 14.099 1.00 98.31 114 ASP A N 1
ATOM 907 C CA . ASP A 1 114 ? 3.719 -4.686 15.360 1.00 98.31 114 ASP A CA 1
ATOM 908 C C . ASP A 1 114 ? 2.251 -4.471 15.750 1.00 98.31 114 ASP A C 1
ATOM 910 O O . ASP A 1 114 ? 1.887 -4.648 16.917 1.00 98.31 114 ASP A O 1
ATOM 914 N N . LEU A 1 115 ? 1.390 -4.113 14.794 1.00 98.19 115 LEU A N 1
ATOM 915 C CA . LEU A 1 115 ? -0.045 -3.938 15.028 1.00 98.19 115 LEU A CA 1
ATOM 916 C C . LEU A 1 115 ? -0.732 -5.253 15.398 1.00 98.19 115 LEU A C 1
ATOM 918 O O . LEU A 1 115 ? -1.529 -5.266 16.335 1.00 98.19 115 LEU A O 1
ATOM 922 N N . GLU A 1 116 ? -0.395 -6.358 14.737 1.00 98.38 116 GLU A N 1
ATOM 923 C CA . GLU A 1 116 ? -0.910 -7.690 15.070 1.00 98.38 116 GLU A CA 1
ATOM 924 C C . GLU A 1 116 ? -0.531 -8.094 16.501 1.00 98.38 116 GLU A C 1
ATOM 926 O O . GLU A 1 116 ? -1.383 -8.543 17.272 1.00 98.38 116 GLU A O 1
ATOM 931 N N . SER A 1 117 ? 0.724 -7.862 16.903 1.00 97.75 117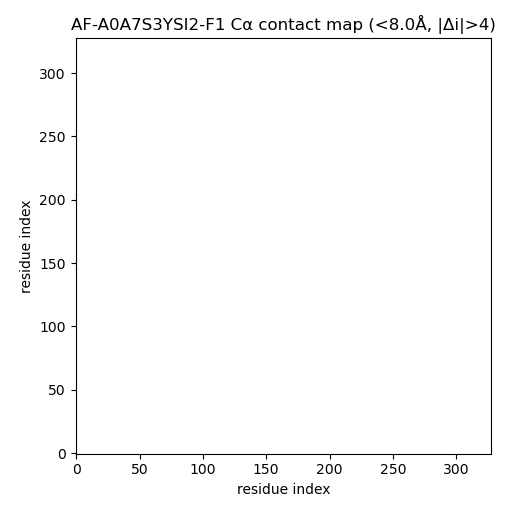 SER A N 1
ATOM 932 C CA . SER A 1 117 ? 1.185 -8.159 18.267 1.00 97.75 117 SER A CA 1
ATOM 933 C C . SER A 1 117 ? 0.471 -7.310 19.331 1.00 97.75 117 SER A C 1
ATOM 935 O O . SER A 1 117 ? 0.065 -7.822 20.384 1.00 97.75 117 SER A O 1
ATOM 937 N N . LYS A 1 118 ? 0.250 -6.019 19.046 1.00 97.81 118 LYS A N 1
ATOM 938 C CA . LYS A 1 118 ? -0.513 -5.108 19.909 1.00 97.81 118 LYS A CA 1
ATOM 939 C C . LYS A 1 118 ? -1.971 -5.531 20.005 1.00 97.81 118 LYS A C 1
ATOM 941 O O . LYS A 1 118 ? -2.513 -5.545 21.108 1.00 97.81 118 LYS A O 1
ATOM 946 N N . ASN A 1 119 ? -2.588 -5.910 18.887 1.00 98.06 119 ASN A N 1
ATOM 947 C CA . ASN A 1 119 ? -3.976 -6.355 18.867 1.00 98.06 119 ASN A CA 1
ATOM 948 C C . ASN A 1 119 ? -4.159 -7.630 19.699 1.00 98.06 119 ASN A C 1
ATOM 950 O O . ASN A 1 119 ? -5.026 -7.673 20.566 1.00 98.06 119 ASN A O 1
ATOM 954 N N . LYS A 1 120 ? -3.264 -8.612 19.549 1.00 98.19 120 LYS A N 1
ATOM 955 C CA . LYS A 1 120 ? -3.266 -9.824 20.381 1.00 98.19 120 LYS A CA 1
ATOM 956 C C . LYS A 1 120 ? -3.139 -9.506 21.875 1.00 98.19 120 LYS A C 1
ATOM 958 O O . LYS A 1 120 ? -3.867 -10.056 22.697 1.00 98.19 120 LYS A O 1
ATOM 963 N N . THR A 1 121 ? -2.247 -8.581 22.231 1.00 98.00 121 THR A N 1
ATOM 964 C CA . THR A 1 121 ? -2.073 -8.144 23.626 1.00 98.00 121 THR A CA 1
ATOM 965 C C . THR A 1 121 ? -3.343 -7.482 24.168 1.00 98.00 121 THR A C 1
ATOM 967 O O . THR A 1 121 ? -3.743 -7.749 25.302 1.00 98.00 121 THR A O 1
ATOM 970 N N . LEU A 1 122 ? -4.002 -6.639 23.369 1.00 97.81 122 LEU A N 1
ATOM 971 C CA . LEU A 1 122 ? -5.267 -6.003 23.741 1.00 97.81 122 LEU A CA 1
ATOM 972 C C . LEU A 1 122 ? -6.388 -7.031 23.913 1.00 97.81 122 LEU A C 1
ATOM 974 O O . LEU A 1 122 ? -7.115 -6.968 24.902 1.00 97.81 122 LEU A O 1
ATOM 978 N N . GLU A 1 123 ? -6.508 -8.003 23.012 1.00 98.19 123 GLU A N 1
ATOM 979 C CA . GLU A 1 123 ? -7.480 -9.097 23.125 1.00 98.19 123 GLU A CA 1
ATOM 980 C C . GLU A 1 123 ? -7.285 -9.895 24.424 1.00 98.19 123 GLU A C 1
ATOM 982 O O . GLU A 1 123 ? -8.249 -10.159 25.149 1.00 98.19 123 GLU A O 1
ATOM 987 N N . GLU A 1 124 ? -6.038 -10.222 24.773 1.00 97.88 124 GLU A N 1
ATOM 988 C CA . GLU A 1 124 ? -5.701 -10.901 26.028 1.00 97.88 124 GLU A CA 1
ATOM 989 C C . GLU A 1 124 ? -6.042 -10.042 27.259 1.00 97.88 124 GLU A C 1
ATOM 991 O O . GLU A 1 124 ? -6.630 -10.545 28.224 1.00 97.88 124 GLU A O 1
ATOM 996 N N . GLN A 1 125 ? -5.738 -8.740 27.226 1.00 97.25 125 GLN A N 1
ATOM 997 C CA . GLN A 1 125 ? -6.086 -7.797 28.296 1.00 97.25 125 GLN A CA 1
ATOM 998 C C . GLN A 1 125 ? -7.603 -7.669 28.478 1.00 97.25 125 GLN A C 1
ATOM 1000 O O . GLN A 1 125 ? -8.093 -7.741 29.608 1.00 97.25 125 GLN A O 1
ATOM 1005 N N . HIS A 1 126 ? -8.356 -7.530 27.385 1.00 96.88 126 HIS A N 1
ATOM 1006 C CA . HIS A 1 126 ? -9.816 -7.453 27.410 1.00 96.88 126 HIS A CA 1
ATOM 1007 C C . HIS A 1 126 ? -10.439 -8.732 27.962 1.00 96.88 126 HIS A C 1
ATOM 1009 O O . HIS A 1 126 ? -11.320 -8.665 28.823 1.00 96.88 126 HIS A O 1
ATOM 1015 N N . LYS A 1 127 ? -9.955 -9.897 27.522 1.00 98.19 127 LYS A N 1
ATOM 1016 C CA . LYS A 1 127 ? -10.418 -11.191 28.029 1.00 98.19 127 LYS A CA 1
ATOM 1017 C C . LYS A 1 127 ? -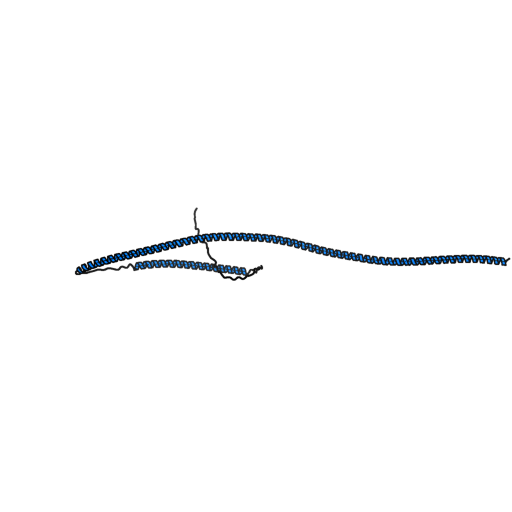10.187 -11.312 29.533 1.00 98.19 127 LYS A C 1
ATOM 1019 O O . LYS A 1 127 ? -11.116 -11.641 30.267 1.00 98.19 127 LYS A O 1
ATOM 1024 N N . LYS A 1 128 ? -8.986 -10.968 30.006 1.00 98.31 128 LYS A N 1
ATOM 1025 C CA . LYS A 1 128 ? -8.655 -10.993 31.436 1.00 98.31 128 LYS A CA 1
ATOM 1026 C C . LYS A 1 128 ? -9.538 -10.041 32.247 1.00 98.31 128 LYS A C 1
ATOM 1028 O O . LYS A 1 128 ? -10.065 -10.434 33.283 1.00 98.31 128 LYS A O 1
ATOM 1033 N N . ALA A 1 129 ? -9.750 -8.816 31.765 1.00 98.06 129 ALA A N 1
ATOM 1034 C CA . ALA A 1 129 ? -10.610 -7.840 32.434 1.00 98.06 129 ALA A CA 1
ATOM 1035 C C . ALA A 1 129 ? -12.074 -8.312 32.526 1.00 98.06 129 ALA A C 1
ATOM 1037 O O . ALA A 1 129 ? -12.727 -8.121 33.557 1.00 98.06 129 ALA A O 1
ATOM 1038 N N . LEU A 1 130 ? -12.586 -8.956 31.472 1.00 97.75 130 LEU A N 1
ATOM 1039 C CA . LEU A 1 130 ? -13.919 -9.560 31.467 1.00 97.75 130 LEU A CA 1
ATOM 1040 C C . LEU A 1 130 ? -14.024 -10.720 32.460 1.00 97.75 130 LEU A C 1
ATOM 1042 O O . LEU A 1 130 ? -14.997 -10.775 33.214 1.00 97.75 130 LEU A O 1
ATOM 1046 N N . ASP A 1 131 ? -13.032 -11.609 32.500 1.00 98.12 131 ASP A N 1
ATOM 1047 C CA . ASP A 1 131 ? -12.999 -12.732 33.440 1.00 98.12 131 ASP A CA 1
ATOM 1048 C C . ASP A 1 131 ? -12.935 -12.248 34.899 1.00 98.12 131 ASP A C 1
ATOM 1050 O O . ASP A 1 131 ? -13.706 -12.720 35.742 1.00 98.12 131 ASP A O 1
ATOM 1054 N N . ASP A 1 132 ? -12.110 -11.238 35.190 1.00 97.62 132 ASP A N 1
ATOM 1055 C CA . ASP A 1 132 ? -12.010 -10.617 36.515 1.00 97.62 132 ASP A CA 1
ATOM 1056 C C . ASP A 1 132 ? -13.334 -9.956 36.935 1.00 97.62 132 ASP A C 1
ATOM 1058 O O . ASP A 1 132 ? -13.805 -10.137 38.064 1.00 97.62 132 ASP A O 1
ATOM 1062 N N . SER A 1 133 ? -13.966 -9.203 36.028 1.00 97.00 133 SER A N 1
ATOM 1063 C CA . SER A 1 133 ? -15.270 -8.568 36.263 1.00 97.00 133 SER A CA 1
ATOM 1064 C C . SER A 1 133 ? -16.361 -9.611 36.510 1.00 97.00 133 SER A C 1
ATOM 1066 O O . SER A 1 133 ? -17.108 -9.531 37.489 1.00 97.00 133 SER A O 1
ATOM 1068 N N . ARG A 1 134 ? -16.403 -10.663 35.686 1.00 97.69 134 ARG A N 1
ATOM 1069 C CA . ARG A 1 134 ? -17.339 -11.781 35.836 1.00 97.69 134 ARG A CA 1
ATOM 1070 C C . ARG A 1 134 ? -17.142 -12.499 37.169 1.00 97.69 134 ARG A C 1
ATOM 1072 O O . ARG A 1 134 ? -18.130 -12.843 37.822 1.00 97.69 134 ARG A O 1
ATOM 1079 N N . GLY A 1 135 ? -15.892 -12.697 37.588 1.00 97.94 135 GLY A N 1
ATOM 1080 C CA . GLY A 1 135 ? -15.538 -13.258 38.890 1.00 97.94 135 GLY A CA 1
ATOM 1081 C C . GLY A 1 135 ? -16.103 -12.429 40.045 1.00 97.94 135 GLY A C 1
ATOM 1082 O O . GLY A 1 135 ? -16.826 -12.969 40.884 1.00 97.94 135 GLY A O 1
ATOM 1083 N N . LYS A 1 136 ? -15.853 -11.113 40.040 1.00 97.31 136 LYS A N 1
ATOM 1084 C CA . LYS A 1 136 ? -16.364 -10.166 41.052 1.00 97.31 136 LYS A CA 1
ATOM 1085 C C . LYS A 1 136 ? -17.892 -10.116 41.096 1.00 97.31 136 LYS A C 1
ATOM 1087 O O . LYS A 1 136 ? -18.483 -10.135 42.173 1.00 97.31 136 LYS A O 1
ATOM 1092 N N . THR A 1 137 ? -18.557 -10.102 39.944 1.00 97.38 137 THR A N 1
ATOM 1093 C CA . THR A 1 137 ? -20.027 -10.121 39.898 1.00 97.38 137 THR A CA 1
ATOM 1094 C C . THR A 1 137 ? 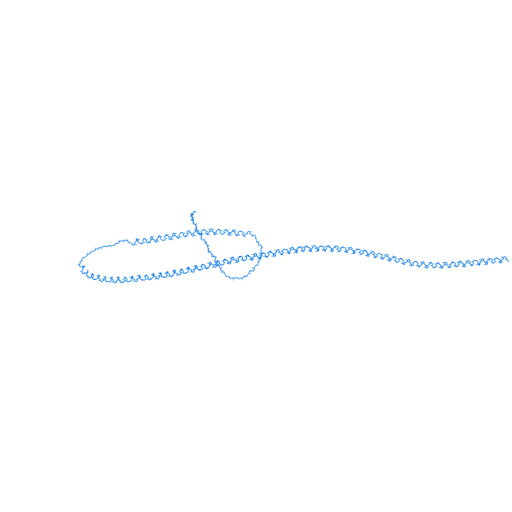-20.576 -11.438 40.447 1.00 97.38 137 THR A C 1
ATOM 1096 O O . THR A 1 137 ? -21.534 -11.434 41.218 1.00 97.38 137 THR A O 1
ATOM 1099 N N . LYS A 1 138 ? -19.953 -12.580 40.126 1.00 98.19 138 LYS A N 1
ATOM 1100 C CA . LYS A 1 138 ? -20.377 -13.894 40.636 1.00 98.19 138 LYS A CA 1
ATOM 1101 C C . LYS A 1 138 ? -20.255 -13.995 42.160 1.00 98.19 138 LYS A C 1
ATOM 1103 O O . LYS A 1 138 ? -21.155 -14.545 42.805 1.00 98.19 138 LYS A O 1
ATOM 1108 N N . THR A 1 139 ? -19.173 -13.479 42.746 1.00 97.31 139 THR A N 1
ATOM 1109 C CA . THR A 1 139 ? -19.008 -13.456 44.208 1.00 97.31 139 THR A CA 1
ATOM 1110 C C . THR A 1 139 ? -20.035 -12.535 44.862 1.00 97.31 139 THR A C 1
ATOM 1112 O O . THR A 1 139 ? -20.735 -12.982 45.770 1.00 97.31 139 THR A O 1
ATOM 1115 N N . ALA A 1 140 ? -20.234 -11.322 44.337 1.00 97.44 140 ALA A N 1
ATOM 1116 C CA . ALA A 1 140 ? -21.235 -10.379 44.842 1.00 97.44 140 ALA A CA 1
ATOM 1117 C C . ALA A 1 140 ? -22.665 -10.951 44.798 1.00 97.44 140 ALA A C 1
ATOM 1119 O O . ALA A 1 140 ? -23.408 -10.867 45.777 1.00 97.44 140 ALA A O 1
ATOM 1120 N N . VAL A 1 141 ? -23.049 -11.610 43.697 1.00 97.81 141 VAL A N 1
ATOM 1121 C CA . VAL A 1 141 ? -24.352 -12.291 43.573 1.00 97.81 141 VAL A CA 1
ATOM 1122 C C . VAL A 1 141 ? -24.499 -13.404 44.613 1.00 97.81 141 VAL A C 1
ATOM 1124 O O . VAL A 1 141 ? -25.563 -13.557 45.221 1.00 97.81 141 VAL A O 1
ATOM 1127 N N . SER A 1 142 ? -23.433 -14.169 44.860 1.00 97.38 142 SER A N 1
ATOM 1128 C CA . SER A 1 142 ? -23.437 -15.238 45.865 1.00 97.38 142 SER A CA 1
ATOM 1129 C C . SER A 1 142 ? -23.599 -14.683 47.285 1.00 97.38 142 SER A C 1
ATOM 1131 O O . SER A 1 142 ? -24.363 -15.230 48.084 1.00 97.38 142 SER A O 1
ATOM 1133 N N . GLU A 1 143 ? -22.928 -13.577 47.605 1.00 97.56 143 GLU A N 1
ATOM 1134 C CA . GLU A 1 143 ? -23.053 -12.883 48.891 1.00 97.56 143 GLU A CA 1
ATOM 1135 C C . GLU A 1 143 ? -24.452 -12.299 49.104 1.00 97.56 143 GLU A C 1
ATOM 1137 O O . GLU A 1 143 ? -25.057 -12.518 50.159 1.00 97.56 143 GLU A O 1
ATOM 1142 N N . LEU A 1 144 ? -25.008 -11.625 48.094 1.00 97.38 144 LEU A N 1
ATOM 1143 C CA . LEU A 1 144 ? -26.379 -11.113 48.133 1.00 97.38 144 LEU A CA 1
ATOM 1144 C C . LEU A 1 144 ? -27.389 -12.245 48.326 1.00 97.38 144 LEU A C 1
ATOM 1146 O O . LEU A 1 144 ? -28.268 -12.135 49.178 1.00 97.38 144 LEU A O 1
ATOM 1150 N N . SER A 1 145 ? -27.218 -13.366 47.624 1.00 97.62 145 SER A N 1
ATOM 1151 C CA . SER A 1 145 ? -28.076 -14.549 47.778 1.00 97.62 145 SER A CA 1
ATOM 1152 C C . SER A 1 145 ? -28.034 -15.101 49.207 1.00 97.62 145 SER A C 1
ATOM 1154 O O . SER A 1 145 ? -29.076 -15.380 49.806 1.00 97.62 145 SER A O 1
ATOM 1156 N N . ARG A 1 146 ? -26.842 -15.191 49.817 1.00 97.19 146 ARG A N 1
ATOM 1157 C CA . ARG A 1 146 ? -26.693 -15.581 51.232 1.00 97.19 146 ARG A CA 1
ATOM 1158 C C . ARG A 1 146 ? -27.401 -14.599 52.167 1.00 97.19 146 ARG A C 1
ATOM 1160 O O . ARG A 1 146 ? -28.087 -15.027 53.099 1.00 97.19 146 ARG A O 1
ATOM 1167 N N . LYS A 1 147 ? -27.279 -13.294 51.914 1.00 97.75 147 LYS A N 1
ATOM 1168 C CA . LYS A 1 147 ? -27.928 -12.248 52.718 1.00 97.75 147 LYS A CA 1
ATOM 1169 C C . LYS A 1 147 ? -29.452 -12.308 52.606 1.00 97.75 147 LYS A C 1
ATOM 1171 O O . LYS A 1 147 ? -30.129 -12.252 53.632 1.00 97.75 147 LYS A O 1
ATOM 1176 N N . VAL A 1 148 ? -29.989 -12.513 51.403 1.00 97.75 148 VAL A N 1
ATOM 1177 C CA . VAL A 1 148 ? -31.427 -12.720 51.157 1.00 97.75 148 VAL A CA 1
ATOM 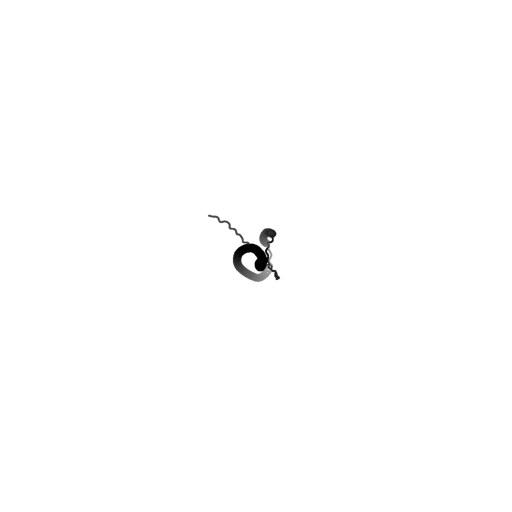1178 C C . VAL A 1 148 ? -31.943 -13.943 51.916 1.00 97.75 148 VAL A C 1
ATOM 1180 O O . VAL A 1 148 ? -32.964 -13.849 52.599 1.00 97.75 148 VAL A O 1
ATOM 1183 N N . ASN A 1 149 ? -31.224 -15.066 51.885 1.00 97.69 149 ASN A N 1
ATOM 1184 C CA . ASN A 1 149 ? -31.610 -16.274 52.624 1.00 97.69 149 ASN A CA 1
ATOM 1185 C C . ASN A 1 149 ? -31.610 -16.053 54.146 1.00 97.69 149 ASN A C 1
ATOM 1187 O O . ASN A 1 149 ? -32.540 -16.472 54.847 1.00 97.69 149 ASN A O 1
ATOM 1191 N N . SER A 1 150 ? -30.605 -15.342 54.665 1.00 98.06 150 SER A N 1
ATOM 1192 C CA . SER A 1 150 ? -30.527 -14.973 56.083 1.00 98.06 150 SER A CA 1
ATOM 1193 C C . SER A 1 150 ? -31.703 -14.086 56.509 1.00 98.06 150 SER A C 1
ATOM 1195 O O . SER A 1 150 ? -32.416 -14.411 57.466 1.00 98.06 150 SER A O 1
ATOM 1197 N N . LEU A 1 151 ? -31.982 -13.021 55.748 1.00 97.88 151 LEU A N 1
ATOM 1198 C CA . LEU A 1 151 ? -33.110 -12.117 55.995 1.00 97.88 151 LEU A CA 1
ATOM 1199 C C . LEU A 1 151 ? -34.457 -12.836 55.882 1.00 97.88 151 LEU A C 1
ATOM 1201 O O . LEU A 1 151 ? -35.337 -12.625 56.713 1.00 97.88 151 LEU A O 1
ATOM 1205 N N . THR A 1 152 ? -34.610 -13.746 54.920 1.00 97.75 152 THR A N 1
ATOM 1206 C CA . THR A 1 152 ? -35.814 -14.580 54.767 1.00 97.75 152 THR A CA 1
ATOM 1207 C C . THR A 1 152 ? -36.043 -15.450 56.003 1.00 97.75 152 THR A C 1
ATOM 1209 O O . THR A 1 152 ? -37.160 -15.535 56.522 1.00 97.75 152 THR A O 1
ATOM 1212 N N . THR A 1 153 ? -34.975 -16.045 56.536 1.00 97.06 153 THR A N 1
ATOM 1213 C CA . THR A 1 153 ? -35.022 -16.841 57.769 1.00 97.06 153 THR A CA 1
ATOM 1214 C C . THR A 1 153 ? -35.373 -15.976 58.980 1.00 97.06 153 THR A C 1
ATOM 1216 O O . THR A 1 153 ? -36.184 -16.369 59.821 1.00 97.06 153 THR A O 1
ATOM 1219 N N . GLN A 1 154 ? -34.800 -14.776 59.082 1.00 97.69 154 GLN A N 1
ATOM 1220 C CA . GLN A 1 154 ? -35.114 -13.819 60.144 1.00 97.69 154 GLN A CA 1
ATOM 1221 C C . GLN A 1 154 ? -36.574 -13.345 60.076 1.00 97.69 154 GLN A C 1
ATOM 1223 O O . GLN A 1 154 ? -37.278 -13.402 61.084 1.00 97.69 154 GLN A O 1
ATOM 1228 N N . ARG A 1 155 ? -37.065 -12.984 58.885 1.00 97.69 155 ARG A N 1
ATOM 1229 C CA . ARG A 1 155 ? -38.474 -12.657 58.628 1.00 97.69 155 ARG A CA 1
ATOM 1230 C C . ARG A 1 155 ? -39.395 -13.784 59.093 1.00 97.69 155 ARG A C 1
ATOM 1232 O O . ARG A 1 155 ? -40.360 -13.521 59.801 1.00 97.69 155 ARG A O 1
ATOM 1239 N N . ASN A 1 156 ? -39.092 -15.037 58.747 1.00 97.56 156 ASN A N 1
ATOM 1240 C CA . ASN A 1 156 ? -39.899 -16.190 59.166 1.00 97.56 156 ASN A CA 1
ATOM 1241 C C . ASN A 1 156 ? -39.921 -16.366 60.692 1.00 97.56 156 ASN A C 1
ATOM 1243 O O . ASN A 1 156 ? -40.969 -16.675 61.257 1.00 97.56 156 ASN A O 1
ATOM 1247 N N . ARG A 1 157 ? -38.789 -16.137 61.373 1.00 97.69 157 ARG A N 1
ATOM 1248 C CA . ARG A 1 157 ? -38.720 -16.156 62.844 1.00 97.69 157 ARG A CA 1
ATOM 1249 C C . ARG A 1 157 ? -39.598 -15.072 63.466 1.00 97.69 157 ARG A C 1
ATOM 1251 O O . ARG A 1 157 ? -40.373 -15.374 64.370 1.00 97.69 157 ARG A O 1
ATOM 1258 N N . TYR A 1 158 ? -39.525 -13.837 62.968 1.00 97.62 158 TYR A N 1
ATOM 1259 C CA . TYR A 1 158 ? -40.374 -12.755 63.471 1.00 97.62 158 TYR A CA 1
ATOM 1260 C C . TYR A 1 158 ? -41.852 -12.973 63.162 1.00 97.62 158 TYR A C 1
ATOM 1262 O O . TYR A 1 158 ? -42.677 -12.712 64.031 1.00 97.62 158 TYR A O 1
ATOM 1270 N N . LYS A 1 159 ? -42.190 -13.527 61.993 1.00 98.12 159 LYS A N 1
ATOM 1271 C CA . LYS A 1 159 ? -43.566 -13.917 61.659 1.00 98.12 159 LYS A CA 1
ATOM 1272 C C . LYS A 1 159 ? -44.125 -14.914 62.680 1.00 98.12 159 LYS A C 1
ATOM 1274 O O . LYS A 1 159 ? -45.166 -14.647 63.268 1.00 98.12 159 LYS A O 1
ATOM 1279 N N . LYS A 1 160 ? -43.388 -15.992 62.978 1.00 97.31 160 LYS A N 1
ATOM 1280 C CA . LYS A 1 160 ? -43.781 -16.973 64.009 1.00 97.31 160 LYS A CA 1
ATOM 1281 C C . LYS A 1 160 ? -43.928 -16.338 65.395 1.00 97.31 160 LYS A C 1
ATOM 1283 O O . LYS A 1 160 ? -44.885 -16.632 66.101 1.00 97.31 160 LYS A O 1
ATOM 1288 N N . LYS A 1 161 ? -43.007 -15.443 65.779 1.00 97.12 161 LYS A N 1
ATOM 1289 C CA . LYS A 1 161 ? -43.082 -14.713 67.057 1.00 97.12 161 LYS A CA 1
ATOM 1290 C C . LYS A 1 161 ? -44.316 -13.803 67.127 1.00 97.12 161 LYS A C 1
ATOM 1292 O O . LYS A 1 161 ? -44.956 -13.716 68.170 1.00 97.12 161 LYS A O 1
ATOM 1297 N N . ALA A 1 162 ? -44.663 -13.138 66.028 1.00 96.31 162 ALA A N 1
ATOM 1298 C CA . ALA A 1 162 ? -45.866 -12.316 65.939 1.00 96.31 162 ALA A CA 1
ATOM 1299 C C . ALA A 1 162 ? -47.142 -13.169 66.030 1.00 96.31 162 ALA A C 1
ATOM 1301 O O . ALA A 1 162 ? -48.069 -12.806 66.750 1.00 96.31 162 ALA A O 1
ATOM 1302 N N . GLU A 1 163 ? -47.176 -14.328 65.369 1.00 96.94 163 GLU A N 1
ATOM 1303 C CA . GLU A 1 163 ? -48.285 -15.288 65.453 1.00 96.94 163 GLU A CA 1
ATOM 1304 C C . GLU A 1 163 ? -48.455 -15.841 66.877 1.00 96.94 163 GLU A C 1
ATOM 1306 O O . GLU A 1 163 ? -49.579 -15.875 67.380 1.00 96.94 163 GLU A O 1
ATOM 1311 N N . SER A 1 164 ? -47.359 -16.198 67.563 1.00 97.06 164 SER A N 1
ATOM 1312 C CA . SER A 1 164 ? -47.399 -16.675 68.954 1.00 97.06 164 SER A CA 1
ATOM 1313 C C . SER A 1 164 ? -47.819 -15.589 69.947 1.00 97.06 164 SER A C 1
ATOM 1315 O O . SER A 1 164 ? -48.535 -15.857 70.909 1.00 97.06 164 SER A O 1
ATOM 1317 N N . LEU A 1 165 ? -47.391 -14.342 69.729 1.00 96.12 165 LEU A N 1
ATOM 1318 C CA . LEU A 1 165 ? -47.869 -13.203 70.520 1.00 96.12 165 LEU A CA 1
ATOM 1319 C C . LEU A 1 165 ? -49.359 -12.944 70.263 1.00 96.12 165 LEU A C 1
ATOM 1321 O O . LEU A 1 165 ? -50.132 -12.731 71.190 1.00 96.12 165 LEU A O 1
ATOM 1325 N N . SER A 1 166 ? -49.798 -13.041 69.010 1.00 95.69 166 SER A N 1
ATOM 1326 C CA . SER A 1 166 ? -51.211 -12.881 68.649 1.00 95.69 166 SER A CA 1
ATOM 1327 C C . SER A 1 166 ? -52.095 -13.992 69.232 1.00 95.69 166 SER A C 1
ATOM 1329 O O . SER A 1 166 ? -53.251 -13.746 69.577 1.00 95.69 166 SER A O 1
ATOM 1331 N N . SER A 1 167 ? -51.599 -15.230 69.344 1.00 95.62 167 SER A N 1
ATOM 1332 C CA . SER A 1 167 ? -52.333 -16.321 70.001 1.00 95.62 167 SER A CA 1
ATOM 1333 C C . SER A 1 167 ? -52.401 -16.135 71.519 1.00 95.62 167 SER A C 1
ATOM 1335 O O . SER A 1 167 ? -53.481 -16.278 72.086 1.00 95.62 167 SER A O 1
ATOM 1337 N N . THR A 1 168 ? -51.301 -15.741 72.167 1.00 95.44 168 THR A N 1
ATOM 1338 C CA . THR A 1 168 ? -51.284 -15.441 73.613 1.00 95.44 168 THR A CA 1
ATOM 1339 C C . THR A 1 168 ? -52.191 -14.269 73.969 1.00 95.44 168 THR A C 1
ATOM 1341 O O . THR A 1 168 ? -52.977 -14.388 74.905 1.00 95.44 168 THR A O 1
ATOM 1344 N N . VAL A 1 169 ? -52.183 -13.181 73.192 1.00 94.88 169 VAL A N 1
ATOM 1345 C CA . VAL A 1 169 ? -53.124 -12.061 73.380 1.00 94.88 169 VAL A CA 1
ATOM 1346 C C . VAL A 1 169 ? -54.576 -12.527 73.252 1.00 94.88 169 VAL A C 1
ATOM 1348 O O . VAL A 1 169 ? -55.403 -12.167 74.087 1.00 94.88 169 VAL A O 1
ATOM 1351 N N . ARG A 1 170 ? -54.902 -13.360 72.253 1.00 95.00 170 ARG A N 1
ATOM 1352 C CA . ARG A 1 170 ? -56.255 -13.928 72.111 1.00 95.00 170 ARG A CA 1
ATOM 1353 C C . ARG A 1 170 ? -56.653 -14.797 73.304 1.00 95.00 170 ARG A C 1
ATOM 1355 O O . ARG A 1 170 ? -57.783 -14.671 73.767 1.00 95.00 170 ARG A O 1
ATOM 1362 N N . SER A 1 171 ? -55.744 -15.634 73.809 1.00 94.62 171 SER A N 1
ATOM 1363 C CA . SER A 1 171 ? -55.987 -16.438 75.016 1.00 94.62 171 SER A CA 1
ATOM 1364 C C . SER A 1 171 ? -56.266 -15.545 76.218 1.00 94.62 171 SER A C 1
ATOM 1366 O O . SER A 1 171 ? -57.321 -15.665 76.822 1.00 94.62 171 SER A O 1
ATOM 1368 N N . LEU A 1 172 ? -55.395 -14.569 76.492 1.00 93.38 172 LEU A N 1
ATOM 1369 C CA . LEU A 1 172 ? -55.558 -13.641 77.613 1.00 93.38 172 LEU A CA 1
ATOM 1370 C C . LEU A 1 172 ? -56.862 -12.842 77.527 1.00 93.38 172 LEU A C 1
ATOM 1372 O O . LEU A 1 172 ? -57.519 -12.628 78.541 1.00 93.38 172 LEU A O 1
ATOM 1376 N N . MET A 1 173 ? -57.263 -12.410 76.329 1.00 91.81 173 MET A N 1
ATOM 1377 C CA . MET A 1 173 ? -58.554 -11.746 76.123 1.00 91.81 173 MET A CA 1
ATOM 1378 C C . MET A 1 173 ? -59.731 -12.678 76.427 1.00 91.81 173 MET A C 1
ATOM 1380 O O . MET A 1 173 ? -60.696 -12.249 77.058 1.00 91.81 173 MET A O 1
ATOM 1384 N N . LYS A 1 174 ? -59.651 -13.953 76.026 1.00 93.12 174 LYS A N 1
ATOM 1385 C CA . LYS A 1 174 ? -60.667 -14.966 76.341 1.00 93.12 174 LYS A CA 1
ATOM 1386 C C . LYS A 1 174 ? -60.724 -15.262 77.842 1.00 93.12 174 LYS A C 1
ATOM 1388 O O . LYS A 1 174 ? -61.816 -15.313 78.405 1.00 93.12 174 LYS A O 1
ATOM 1393 N N . ASP A 1 175 ? -59.575 -15.393 78.494 1.00 90.31 175 ASP A N 1
ATOM 1394 C CA . ASP A 1 175 ? -59.470 -15.627 79.937 1.00 90.31 175 ASP A CA 1
ATOM 1395 C C . ASP A 1 175 ? -60.015 -14.423 80.721 1.00 90.31 175 ASP A C 1
ATOM 1397 O O . ASP A 1 175 ? -60.779 -14.571 81.680 1.00 90.31 175 ASP A O 1
ATOM 1401 N N . LYS A 1 176 ? -59.716 -13.201 80.263 1.00 90.25 176 LYS A N 1
ATOM 1402 C CA . LYS A 1 176 ? -60.269 -11.961 80.820 1.00 90.25 176 LYS A CA 1
ATOM 1403 C C . LYS A 1 176 ? -61.786 -11.870 80.639 1.00 90.25 176 LYS A C 1
ATOM 1405 O O . LYS A 1 176 ? -62.481 -11.482 81.571 1.00 90.25 176 LYS A O 1
ATOM 1410 N N . ALA A 1 177 ? -62.315 -12.235 79.472 1.00 85.94 177 ALA A N 1
ATOM 1411 C CA . ALA A 1 177 ? -63.759 -12.277 79.244 1.00 85.94 177 ALA A CA 1
ATOM 1412 C C . ALA A 1 177 ? -64.449 -13.319 80.143 1.00 85.94 177 ALA A C 1
ATOM 1414 O O . ALA A 1 177 ? -65.475 -13.027 80.751 1.00 85.94 177 ALA A O 1
ATOM 1415 N N . SER A 1 178 ? -63.848 -14.503 80.285 1.00 86.38 178 SER A N 1
ATOM 1416 C CA . SER A 1 178 ? -64.374 -15.592 81.121 1.00 86.38 178 SER A CA 1
ATOM 1417 C C . SER A 1 178 ? -64.378 -15.218 82.606 1.00 86.38 178 SER A C 1
ATOM 1419 O O . SER A 1 178 ? -65.371 -15.419 83.297 1.00 86.38 178 SER A O 1
ATOM 1421 N N . SER A 1 179 ? -63.296 -14.608 83.098 1.00 84.50 179 SER A N 1
ATOM 1422 C CA . SER A 1 179 ? -63.220 -14.098 84.475 1.00 84.50 179 SER A CA 1
ATOM 1423 C C . SER A 1 179 ? -64.177 -12.933 84.727 1.00 84.50 179 SER A C 1
ATOM 1425 O O . SER A 1 179 ? -64.815 -12.903 85.773 1.00 84.50 179 SER A O 1
ATOM 1427 N N . ALA A 1 180 ? -64.346 -12.010 83.774 1.00 82.44 180 ALA A N 1
ATOM 1428 C CA . ALA A 1 180 ? -65.357 -10.958 83.871 1.00 82.44 180 ALA A CA 1
ATOM 1429 C C . ALA A 1 180 ? -66.782 -11.534 83.950 1.00 82.44 180 ALA A C 1
ATOM 1431 O O . ALA A 1 180 ? -67.569 -11.070 84.772 1.00 82.44 180 ALA A O 1
ATOM 1432 N N . SER A 1 181 ? -67.090 -12.570 83.159 1.00 83.19 181 SER A N 1
ATOM 1433 C CA . SER A 1 181 ? -68.365 -13.300 83.229 1.00 83.19 181 SER A CA 1
ATOM 1434 C C . SER A 1 181 ? -68.561 -13.974 84.586 1.00 83.19 181 SER A C 1
ATOM 1436 O O . SER A 1 181 ? -69.586 -13.768 85.221 1.00 83.19 181 SER A O 1
ATOM 1438 N N . GLY A 1 182 ? -67.559 -14.706 85.085 1.00 82.31 182 GLY A N 1
ATOM 1439 C CA . GLY A 1 182 ? -67.641 -15.358 86.397 1.00 82.31 182 GLY A CA 1
ATOM 1440 C C . GLY A 1 182 ? -67.782 -14.363 87.555 1.00 82.31 182 GLY A C 1
ATOM 1441 O O . GLY A 1 182 ? -68.513 -14.609 88.510 1.00 82.31 182 GLY A O 1
ATOM 1442 N N . VAL A 1 183 ? -67.133 -13.197 87.465 1.00 79.44 183 VAL A N 1
ATOM 1443 C CA . VAL A 1 183 ? -67.328 -12.102 88.426 1.00 79.44 183 VAL A CA 1
ATOM 1444 C C . VAL A 1 183 ? -68.752 -11.551 88.335 1.00 79.44 183 VAL A C 1
ATOM 1446 O O . VAL A 1 183 ? -69.372 -11.340 89.375 1.00 79.44 183 VAL A O 1
ATOM 1449 N N . ALA A 1 184 ? -69.291 -11.347 87.130 1.00 81.00 184 ALA A N 1
ATOM 1450 C CA . ALA A 1 184 ? -70.673 -10.907 86.940 1.00 81.00 184 ALA A CA 1
ATOM 1451 C C . ALA A 1 184 ? -71.683 -11.915 87.520 1.00 81.00 184 ALA A C 1
ATOM 1453 O O . ALA A 1 184 ? -72.566 -11.508 88.271 1.00 81.00 184 ALA A O 1
ATOM 1454 N N . GLU A 1 185 ? -71.494 -13.214 87.275 1.00 81.06 185 GLU A N 1
ATOM 1455 C CA . GLU A 1 185 ? -72.310 -14.292 87.853 1.00 81.06 185 GLU A CA 1
ATOM 1456 C C . GLU A 1 185 ? -72.248 -14.301 89.388 1.00 81.06 185 GLU A C 1
ATOM 1458 O O . GLU A 1 185 ? -73.281 -14.399 90.051 1.00 81.06 185 GLU A O 1
ATOM 1463 N N . LEU A 1 186 ? -71.062 -14.128 89.985 1.00 80.06 186 LEU A N 1
ATOM 1464 C CA . LEU A 1 186 ? -70.916 -14.015 91.442 1.00 80.06 186 LEU A CA 1
ATOM 1465 C C . LEU A 1 186 ? -71.605 -12.764 92.002 1.00 80.06 186 LEU A C 1
ATOM 1467 O O . LEU A 1 186 ? -72.193 -12.821 93.084 1.00 80.06 186 LEU A O 1
ATOM 1471 N N . TYR A 1 187 ? -71.550 -11.632 91.292 1.00 80.50 187 TYR A N 1
ATOM 1472 C CA . TYR A 1 187 ? -72.281 -10.423 91.677 1.00 80.50 187 TYR A CA 1
ATOM 1473 C C . TYR A 1 187 ? -73.794 -10.632 91.602 1.00 80.50 187 TYR A C 1
ATOM 1475 O O . TYR A 1 187 ? -74.485 -10.247 92.544 1.00 80.50 187 TYR A O 1
ATOM 1483 N N . GLU A 1 188 ? -74.307 -11.267 90.546 1.00 83.06 188 GLU A N 1
ATOM 1484 C CA . GLU A 1 188 ? -75.726 -11.623 90.431 1.00 83.06 188 GLU A CA 1
ATOM 1485 C C . GLU A 1 188 ? -76.157 -12.587 91.537 1.00 83.06 188 GLU A C 1
ATOM 1487 O O . GLU A 1 188 ? -77.170 -12.351 92.197 1.00 83.06 188 GLU A O 1
ATOM 1492 N N . GLN A 1 189 ? -75.364 -13.624 91.814 1.00 83.88 189 GLN A N 1
ATOM 1493 C CA . GLN A 1 189 ? -75.637 -14.569 92.894 1.00 83.88 189 GLN A CA 1
ATOM 1494 C C . GLN A 1 189 ? -75.662 -13.859 94.252 1.00 83.88 189 GLN A C 1
ATOM 1496 O O . GLN A 1 189 ? -76.583 -14.070 95.040 1.00 83.88 189 GLN A O 1
ATOM 1501 N N . LYS A 1 190 ? -74.699 -12.967 94.513 1.00 85.75 190 LYS A N 1
ATOM 1502 C CA . LYS A 1 190 ? -74.635 -12.179 95.750 1.00 85.75 190 LYS A CA 1
ATOM 1503 C C . LYS A 1 190 ? -75.777 -11.167 95.861 1.00 85.75 190 LYS A C 1
ATOM 1505 O O . LYS A 1 190 ? -76.296 -10.946 96.950 1.00 85.75 190 LYS A O 1
ATOM 1510 N N . LEU A 1 191 ? -76.207 -10.561 94.756 1.00 83.19 191 LEU A N 1
ATOM 1511 C CA . LEU A 1 191 ? -77.410 -9.725 94.703 1.00 83.19 191 LEU A CA 1
ATOM 1512 C C . LEU A 1 191 ? -78.668 -10.551 94.995 1.00 83.19 191 LEU A C 1
ATOM 1514 O O . LEU A 1 191 ? -79.533 -10.099 95.746 1.00 83.19 191 LEU A O 1
ATOM 1518 N N . ALA A 1 192 ? -78.761 -11.770 94.465 1.00 84.81 192 ALA A N 1
ATOM 1519 C CA . ALA A 1 192 ? -79.865 -12.691 94.719 1.00 84.81 192 ALA A CA 1
ATOM 1520 C C . ALA A 1 192 ? -79.908 -13.167 96.184 1.00 84.81 192 ALA A C 1
ATOM 1522 O O . ALA A 1 192 ? -80.988 -13.255 96.772 1.00 84.81 192 ALA A O 1
ATOM 1523 N N . THR A 1 193 ? -78.761 -13.439 96.815 1.00 84.00 193 THR A N 1
ATOM 1524 C CA . THR A 1 193 ? -78.712 -13.766 98.251 1.00 84.00 193 THR A CA 1
ATOM 1525 C C . THR A 1 193 ? -79.043 -12.549 99.104 1.00 84.00 193 THR A C 1
ATOM 1527 O O . THR A 1 193 ? -79.926 -12.642 99.948 1.00 84.00 193 THR A O 1
ATOM 1530 N N . MET A 1 194 ? -78.451 -11.383 98.825 1.00 82.88 194 MET A N 1
ATOM 1531 C CA . MET A 1 194 ? -78.750 -10.132 99.534 1.00 82.88 194 MET A CA 1
ATOM 1532 C C . MET A 1 194 ? -80.215 -9.719 99.401 1.00 82.88 194 MET A C 1
ATOM 1534 O O . MET A 1 194 ? -80.783 -9.179 100.341 1.00 82.88 194 MET A O 1
ATOM 1538 N N . THR A 1 195 ? -80.861 -9.947 98.256 1.00 83.50 195 THR A N 1
ATOM 1539 C CA . THR A 1 195 ? -82.297 -9.666 98.093 1.00 83.50 195 THR A CA 1
ATOM 1540 C C . THR A 1 195 ? -83.163 -10.651 98.871 1.0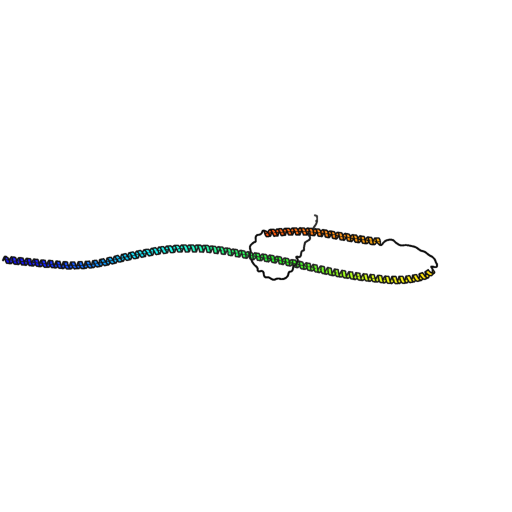0 83.50 195 THR A C 1
ATOM 1542 O O . THR A 1 195 ? -84.147 -10.221 99.475 1.00 83.50 195 THR A O 1
ATOM 1545 N N . LYS A 1 196 ? -82.793 -11.938 98.935 1.00 85.88 196 LYS A N 1
ATOM 1546 C CA . LYS A 1 196 ? -83.446 -12.922 99.819 1.00 85.88 196 LYS A CA 1
ATOM 1547 C C . LYS A 1 196 ? -83.274 -12.560 101.292 1.00 85.88 196 LYS A C 1
ATOM 1549 O O . LYS A 1 196 ? -84.265 -12.506 102.011 1.00 85.88 196 LYS A O 1
ATOM 1554 N N . GLU A 1 197 ? -82.052 -12.260 101.720 1.00 82.50 197 GLU A N 1
ATOM 1555 C CA . GLU A 1 197 ? -81.730 -11.824 103.082 1.00 82.50 197 GLU A CA 1
ATOM 1556 C C . GLU A 1 197 ? -82.426 -10.511 103.423 1.00 82.50 197 GLU A C 1
ATOM 1558 O O . GLU A 1 197 ? -83.035 -10.410 104.476 1.00 82.50 197 GLU A O 1
ATOM 1563 N N . LYS A 1 198 ? -82.436 -9.527 102.517 1.00 86.88 198 LYS A N 1
ATOM 1564 C CA . LYS A 1 198 ? -83.187 -8.276 102.680 1.00 86.88 198 LYS A CA 1
ATOM 1565 C C . LYS A 1 198 ? -84.679 -8.542 102.806 1.00 86.88 198 LYS A C 1
ATOM 1567 O O . LYS A 1 198 ? -85.319 -7.912 103.634 1.00 86.88 198 LYS A O 1
ATOM 1572 N N . LYS A 1 199 ? -85.250 -9.451 102.012 1.00 86.56 199 LYS A N 1
ATOM 1573 C CA . LYS A 1 199 ? -86.668 -9.821 102.114 1.00 86.56 199 LYS A CA 1
ATOM 1574 C C . LYS A 1 199 ? -86.964 -10.508 103.448 1.00 86.56 199 LYS A C 1
ATOM 1576 O O . LYS A 1 199 ? -87.948 -10.155 104.086 1.00 86.56 199 LYS A O 1
ATOM 1581 N N . ALA A 1 200 ? -86.100 -11.419 103.892 1.00 80.81 200 ALA A N 1
ATOM 1582 C CA . ALA A 1 200 ? -86.203 -12.078 105.192 1.00 80.81 200 ALA A CA 1
ATOM 1583 C C . ALA A 1 200 ? -86.035 -11.084 106.352 1.00 80.81 200 ALA A C 1
ATOM 1585 O O . ALA A 1 200 ? -86.812 -11.109 107.296 1.00 80.81 200 ALA A O 1
ATOM 1586 N N . ALA A 1 201 ? -85.081 -10.158 106.256 1.00 81.19 201 ALA A N 1
ATOM 1587 C CA . ALA A 1 201 ? -84.864 -9.091 107.220 1.00 81.19 201 ALA A CA 1
ATOM 1588 C C . ALA A 1 201 ? -86.013 -8.083 107.211 1.00 81.19 201 ALA A C 1
ATOM 1590 O O . ALA A 1 201 ? -86.409 -7.646 108.274 1.00 81.19 201 ALA A O 1
ATOM 1591 N N . MET A 1 202 ? -86.591 -7.738 106.057 1.00 82.94 202 MET A N 1
ATOM 1592 C CA . MET A 1 202 ? -87.800 -6.911 105.972 1.00 82.94 202 MET A CA 1
ATOM 1593 C C . MET A 1 202 ? -88.993 -7.614 106.606 1.00 82.94 202 MET A C 1
ATOM 1595 O O . MET A 1 202 ? -89.739 -6.966 107.319 1.00 82.94 202 MET A O 1
ATOM 1599 N N . GLN A 1 203 ? -89.163 -8.920 106.391 1.00 80.69 203 GLN A N 1
ATOM 1600 C CA . GLN A 1 203 ? -90.197 -9.706 107.068 1.00 80.69 203 GLN A CA 1
ATOM 1601 C C . GLN A 1 203 ? -89.958 -9.749 108.576 1.00 80.69 203 GLN A C 1
ATOM 1603 O O . GLN A 1 203 ? -90.884 -9.478 109.331 1.00 80.69 203 GLN A O 1
ATOM 1608 N N . ALA A 1 204 ? -88.716 -10.007 109.000 1.00 77.56 204 ALA A N 1
ATOM 1609 C CA . ALA A 1 204 ? -88.303 -9.966 110.396 1.00 77.56 204 ALA A CA 1
ATOM 1610 C C . ALA A 1 204 ? -88.554 -8.578 110.996 1.00 77.56 204 ALA A C 1
ATOM 1612 O O . ALA A 1 204 ? -89.084 -8.483 112.095 1.00 77.56 204 ALA A O 1
ATOM 1613 N N . LEU A 1 205 ? -88.238 -7.510 110.263 1.00 79.88 205 LEU A N 1
ATOM 1614 C CA . LEU A 1 205 ? -88.447 -6.124 110.653 1.00 79.88 205 LEU A CA 1
ATOM 1615 C C . LEU A 1 205 ? -89.923 -5.746 110.642 1.00 79.88 205 LEU A C 1
ATOM 1617 O O . LEU A 1 205 ? -90.294 -4.929 111.456 1.00 79.88 205 LEU A O 1
ATOM 1621 N N . ASP A 1 206 ? -90.771 -6.333 109.800 1.00 79.50 206 ASP A N 1
ATOM 1622 C CA . ASP A 1 206 ? -92.228 -6.169 109.859 1.00 79.50 206 ASP A CA 1
ATOM 1623 C C . ASP A 1 206 ? -92.814 -6.910 111.065 1.00 79.50 206 ASP A C 1
ATOM 1625 O O . ASP A 1 206 ? -93.701 -6.387 111.732 1.00 79.50 206 ASP A O 1
ATOM 1629 N N . THR A 1 207 ? -92.303 -8.096 111.415 1.00 77.44 207 THR A N 1
ATOM 1630 C CA . THR A 1 207 ? -92.648 -8.758 112.687 1.00 77.44 207 THR A CA 1
ATOM 1631 C C . THR A 1 207 ? -92.144 -7.972 113.887 1.00 77.44 207 THR A C 1
ATOM 1633 O O . THR A 1 207 ? -92.904 -7.781 114.831 1.00 77.44 207 THR A O 1
ATOM 1636 N N . TYR A 1 208 ? -90.912 -7.459 113.845 1.00 73.19 208 TYR A N 1
ATOM 1637 C CA . TYR A 1 208 ? -90.389 -6.570 114.872 1.00 73.19 208 TYR A CA 1
ATOM 1638 C C . TYR A 1 208 ? -91.160 -5.269 114.886 1.00 73.19 208 TYR A C 1
ATOM 1640 O O . TYR A 1 208 ? -91.448 -4.814 115.963 1.00 73.19 208 TYR A O 1
ATOM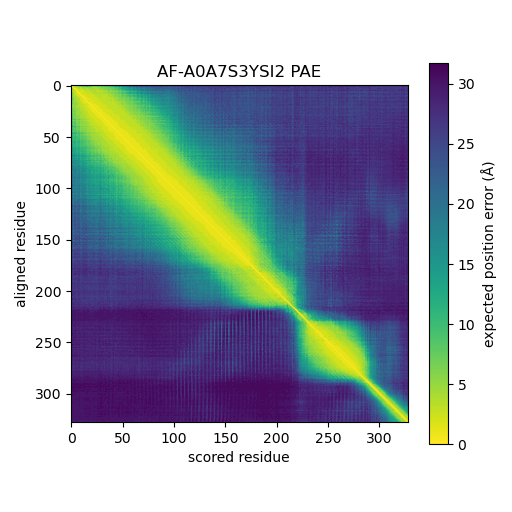 1648 N N . LYS A 1 209 ? -91.561 -4.686 113.757 1.00 77.50 209 LYS A N 1
ATOM 1649 C CA . LYS A 1 209 ? -92.355 -3.457 113.685 1.00 77.50 209 LYS A CA 1
ATOM 1650 C C . LYS A 1 209 ? -93.769 -3.690 114.189 1.00 77.50 209 LYS A C 1
ATOM 1652 O O . LYS A 1 209 ? -94.273 -2.813 114.856 1.00 77.50 209 LYS A O 1
ATOM 1657 N N . LYS A 1 210 ? -94.381 -4.856 113.983 1.00 71.06 210 LYS A N 1
ATOM 1658 C CA . LYS A 1 210 ? -95.633 -5.237 114.661 1.00 71.06 210 LYS A CA 1
ATOM 1659 C C . LYS A 1 210 ? -95.427 -5.409 116.171 1.00 71.06 210 LYS A C 1
ATOM 1661 O O . LYS A 1 210 ? -96.234 -4.925 116.956 1.00 71.06 210 LYS A O 1
ATOM 1666 N N . ALA A 1 211 ? -94.322 -6.030 116.584 1.00 62.28 211 ALA A N 1
ATOM 1667 C CA . ALA A 1 211 ? -93.937 -6.156 117.994 1.00 62.28 211 ALA A CA 1
ATOM 1668 C C . ALA A 1 211 ? -93.493 -4.816 118.616 1.00 62.28 211 ALA A C 1
ATOM 1670 O O . ALA A 1 211 ? -93.612 -4.613 119.816 1.00 62.28 211 ALA A O 1
ATOM 1671 N N . PHE A 1 212 ? -93.020 -3.881 117.799 1.00 56.69 212 PHE A N 1
ATOM 1672 C CA . PHE A 1 212 ? -92.526 -2.565 118.169 1.00 56.69 212 PHE A CA 1
ATOM 1673 C C . PHE A 1 212 ? -93.634 -1.526 118.046 1.00 56.69 212 PHE A C 1
ATOM 1675 O O . PHE A 1 212 ? -93.615 -0.604 118.821 1.00 56.69 212 PHE A O 1
ATOM 1682 N N . GLU A 1 213 ? -94.665 -1.684 117.215 1.00 56.38 213 GLU A N 1
ATOM 1683 C CA . GLU A 1 213 ? -95.954 -0.975 117.316 1.00 56.38 213 GLU A CA 1
ATOM 1684 C C . GLU A 1 213 ? -96.657 -1.360 118.623 1.00 56.38 213 GLU A C 1
ATOM 1686 O O . GLU A 1 213 ? -97.270 -0.510 119.262 1.00 56.38 213 GLU A O 1
ATOM 1691 N N . GLN A 1 214 ? -96.465 -2.596 119.099 1.00 53.94 214 GLN A N 1
ATOM 1692 C CA . GLN A 1 214 ? -96.815 -2.988 120.469 1.00 53.94 214 GLN A CA 1
ATOM 1693 C C . GLN A 1 214 ? -95.891 -2.363 121.538 1.00 53.94 214 GLN A C 1
ATOM 1695 O O . GLN A 1 214 ? -96.315 -2.192 122.678 1.00 53.94 214 GLN A O 1
ATOM 1700 N N . GLN A 1 215 ? -94.660 -1.968 121.193 1.00 47.41 215 GLN A N 1
ATOM 1701 C CA . GLN A 1 215 ? -93.654 -1.409 122.114 1.00 47.41 215 GLN A CA 1
ATOM 1702 C C . GLN A 1 215 ? -93.494 0.127 122.021 1.00 47.41 215 GLN A C 1
ATOM 1704 O O . GLN A 1 215 ? -92.949 0.746 122.931 1.00 47.41 215 GLN A O 1
ATOM 1709 N N . LEU A 1 216 ? -94.037 0.781 120.989 1.00 43.88 216 LEU A N 1
ATOM 1710 C CA . LEU A 1 216 ? -94.052 2.232 120.757 1.00 43.88 216 LEU A CA 1
ATOM 1711 C C . LEU A 1 216 ? -95.248 2.919 121.429 1.00 43.88 216 LEU A C 1
ATOM 1713 O O . LEU A 1 216 ? -95.449 4.114 121.245 1.00 43.88 216 LEU A O 1
ATOM 1717 N N . MET A 1 217 ? -95.975 2.189 122.279 1.00 44.56 217 MET A N 1
ATOM 1718 C CA . MET A 1 217 ? -96.611 2.745 123.478 1.00 44.56 217 MET A CA 1
ATOM 1719 C C . MET A 1 217 ? -95.582 2.999 124.607 1.00 44.56 217 MET A C 1
ATOM 1721 O O . MET A 1 217 ? -95.962 3.325 125.729 1.00 44.56 217 MET A O 1
ATOM 1725 N N . SER A 1 218 ? -94.269 2.893 124.342 1.00 38.09 218 SER A N 1
ATOM 1726 C CA . SER A 1 218 ? -93.202 3.230 125.293 1.00 38.09 218 SER A CA 1
ATOM 1727 C C . SER A 1 218 ? -91.943 3.833 124.626 1.00 38.09 218 SER A C 1
ATOM 1729 O O . SER A 1 218 ? -91.044 3.141 124.175 1.00 38.09 218 SER A O 1
ATOM 1731 N N . LYS A 1 219 ? -91.915 5.175 124.594 1.00 31.05 219 LYS A N 1
ATOM 1732 C CA . LYS A 1 219 ? -90.766 6.115 124.694 1.00 31.05 219 LYS A CA 1
ATOM 1733 C C . LYS A 1 219 ? -89.472 5.948 123.843 1.00 31.05 219 LYS A C 1
ATOM 1735 O O . LYS A 1 219 ? -88.593 5.163 124.157 1.00 31.05 219 LYS A O 1
ATOM 1740 N N . THR A 1 220 ? -89.323 6.904 122.906 1.00 26.94 220 THR A N 1
ATOM 1741 C CA . THR A 1 220 ? -88.247 7.925 122.664 1.00 26.94 220 THR A CA 1
ATOM 1742 C C . THR A 1 220 ? -86.723 7.641 122.612 1.00 26.94 220 THR A C 1
ATOM 1744 O O . THR A 1 220 ? -86.135 7.265 123.617 1.00 26.94 220 THR A O 1
ATOM 1747 N N . SER A 1 221 ? -86.113 8.202 121.533 1.00 28.67 221 SER A N 1
ATOM 1748 C CA . SER A 1 221 ? -84.788 8.897 121.397 1.00 28.67 221 SER A CA 1
ATOM 1749 C C . SER A 1 221 ? -83.504 8.032 121.391 1.00 28.67 221 SER A C 1
ATOM 1751 O O . SER A 1 221 ? -83.403 7.127 122.199 1.00 28.67 221 SER A O 1
ATOM 1753 N N . GLY A 1 222 ? -82.426 8.195 120.598 1.00 27.03 222 GLY A N 1
ATOM 1754 C CA . GLY A 1 222 ? -81.943 9.131 119.560 1.00 27.03 222 GLY A CA 1
ATOM 1755 C C . GLY A 1 222 ? -80.385 9.185 119.593 1.00 27.03 222 GLY A C 1
ATOM 1756 O O . GLY A 1 222 ? -79.863 9.279 120.695 1.00 27.03 222 GLY A O 1
ATOM 1757 N N . ASN A 1 223 ? -79.633 9.110 118.464 1.00 28.66 223 ASN A N 1
ATOM 1758 C CA . ASN A 1 223 ? -78.379 9.881 118.181 1.00 28.66 223 ASN A CA 1
ATOM 1759 C C . ASN A 1 223 ? -77.529 9.465 116.939 1.00 28.66 223 ASN A C 1
ATOM 1761 O O . ASN A 1 223 ? -77.252 8.295 116.711 1.00 28.66 223 ASN A O 1
ATOM 1765 N N . LYS A 1 224 ? -77.080 10.522 116.231 1.00 33.97 224 LYS A N 1
ATOM 1766 C CA . LYS A 1 224 ? -75.869 10.855 115.422 1.00 33.97 224 LYS A CA 1
ATOM 1767 C C . LYS A 1 224 ? -74.877 9.790 114.887 1.00 33.97 224 LYS A C 1
ATOM 1769 O O . LYS A 1 224 ? -74.402 8.952 115.636 1.00 33.97 224 LYS A O 1
ATOM 1774 N N . VAL A 1 225 ? -74.394 10.023 113.646 1.00 36.97 225 VAL A N 1
ATOM 1775 C CA . VAL A 1 225 ? -73.002 10.410 113.237 1.00 36.97 225 VAL A CA 1
ATOM 1776 C C . VAL A 1 225 ? -72.798 10.122 111.732 1.00 36.97 225 VAL A C 1
ATOM 1778 O O . VAL A 1 225 ? -73.009 8.987 111.328 1.00 36.97 225 VAL A O 1
ATOM 1781 N N . PHE A 1 226 ? -72.313 11.085 110.924 1.00 31.17 226 PHE A N 1
ATOM 1782 C CA . PHE A 1 226 ? -71.362 10.820 109.819 1.00 31.17 226 PHE A CA 1
ATOM 1783 C C . PHE A 1 226 ? -70.819 12.113 109.183 1.00 31.17 226 PHE A C 1
ATOM 1785 O O . PHE A 1 226 ? -71.604 12.992 108.841 1.00 31.17 226 PHE A O 1
ATOM 1792 N N . LEU A 1 227 ? -69.494 12.191 108.987 1.00 37.94 227 LEU A N 1
ATOM 1793 C CA . LEU A 1 227 ? -68.824 12.366 107.682 1.00 37.94 227 LEU A CA 1
ATOM 1794 C C . LEU A 1 227 ? -67.355 12.766 107.884 1.00 37.94 227 LEU A C 1
ATOM 1796 O O . LEU A 1 227 ? -67.049 13.884 108.291 1.00 37.94 227 LEU A O 1
ATOM 1800 N N . SER A 1 228 ? -66.443 11.856 107.542 1.00 38.84 228 SER A N 1
ATOM 1801 C CA . SER A 1 228 ? -65.040 12.172 107.281 1.00 38.84 228 SER A CA 1
ATOM 1802 C C . SER A 1 228 ? -64.677 11.825 105.834 1.00 38.84 228 SER A C 1
ATOM 1804 O O . SER A 1 228 ? -65.040 10.782 105.285 1.00 38.84 228 SER A O 1
ATOM 1806 N N . ASN A 1 229 ? -63.985 12.781 105.218 1.00 50.69 229 ASN A N 1
ATOM 1807 C CA . ASN A 1 229 ? -63.471 12.805 103.856 1.00 50.69 229 ASN A CA 1
ATOM 1808 C C . ASN A 1 229 ? -62.452 11.677 103.607 1.00 50.69 229 ASN A C 1
ATOM 1810 O O . ASN A 1 229 ? -61.450 11.599 104.306 1.00 50.69 229 ASN A O 1
ATOM 1814 N N . SER A 1 230 ? -62.658 10.831 102.588 1.00 54.88 230 SER A N 1
ATOM 1815 C CA . SER A 1 230 ? -61.586 9.946 102.068 1.00 54.88 230 SER A CA 1
ATOM 1816 C C . SER A 1 230 ? -61.614 9.703 100.552 1.00 54.88 230 SER A C 1
ATOM 1818 O O . SER A 1 230 ? -60.797 8.946 100.023 1.00 54.88 230 SER A O 1
ATOM 1820 N N . ARG A 1 231 ? -62.546 10.341 99.829 1.00 57.31 231 ARG A N 1
ATOM 1821 C CA . ARG A 1 231 ? -62.681 10.187 98.372 1.00 57.31 231 ARG A CA 1
ATOM 1822 C C . ARG A 1 231 ? -61.844 11.210 97.598 1.00 57.31 231 ARG A C 1
ATOM 1824 O O . ARG A 1 231 ? -61.155 10.827 96.659 1.00 57.31 231 ARG A O 1
ATOM 1831 N N . ALA A 1 232 ? -61.814 12.458 98.069 1.00 59.22 232 ALA A N 1
ATOM 1832 C CA . ALA A 1 232 ? -61.046 13.541 97.452 1.00 59.22 232 ALA A CA 1
ATOM 1833 C C . ALA A 1 232 ? -59.522 13.286 97.464 1.00 59.22 232 ALA A C 1
ATOM 1835 O O . ALA A 1 232 ? -58.848 13.538 96.467 1.00 59.22 232 ALA A O 1
ATOM 1836 N N . ASP A 1 233 ? -58.982 12.688 98.533 1.00 57.56 233 ASP A N 1
ATOM 1837 C CA . ASP A 1 233 ? -57.536 12.428 98.646 1.00 57.56 233 ASP A CA 1
ATOM 1838 C C . ASP A 1 233 ? -57.045 11.297 97.732 1.00 57.56 233 ASP A C 1
ATOM 1840 O O . ASP A 1 233 ? -55.907 11.311 97.259 1.00 57.56 233 ASP A O 1
ATOM 1844 N N . LYS A 1 234 ? -57.907 10.319 97.427 1.00 63.84 234 LYS A N 1
ATOM 1845 C CA . LYS A 1 234 ? -57.568 9.221 96.509 1.00 63.84 234 LYS A CA 1
ATOM 1846 C C . LYS A 1 234 ? -57.590 9.678 95.053 1.00 63.84 234 LYS A C 1
ATOM 1848 O O . LYS A 1 234 ? -56.710 9.286 94.289 1.00 63.84 234 LYS A O 1
ATOM 1853 N N . GLU A 1 235 ? -58.539 10.541 94.696 1.00 67.81 235 GLU A N 1
ATOM 1854 C CA . GLU A 1 235 ? -58.645 11.128 93.355 1.00 67.81 235 GLU A CA 1
ATOM 1855 C C . GLU A 1 235 ? -57.478 12.096 93.069 1.00 67.81 235 GLU A C 1
ATOM 1857 O O . GLU A 1 235 ? -56.874 12.034 91.992 1.00 67.81 235 GLU A O 1
ATOM 1862 N N . LEU A 1 236 ? -57.046 12.882 94.066 1.00 68.06 236 LEU A N 1
ATOM 1863 C CA . LEU A 1 236 ? -55.841 13.722 93.982 1.00 68.06 236 LEU A CA 1
ATOM 1864 C C . LEU A 1 236 ? -54.558 12.907 93.765 1.00 68.06 236 LEU A C 1
ATOM 1866 O O . LEU A 1 236 ? -53.710 13.286 92.954 1.00 68.06 236 LEU A O 1
ATOM 1870 N N . LEU A 1 237 ? -54.411 11.762 94.438 1.00 73.00 237 LEU A N 1
ATOM 1871 C CA . LEU A 1 237 ? -53.228 10.908 94.288 1.00 73.00 237 LEU A CA 1
ATOM 1872 C C . LEU A 1 237 ? -53.150 10.264 92.892 1.00 73.00 237 LEU A C 1
ATOM 1874 O O . LEU A 1 237 ? -52.060 10.121 92.329 1.00 73.00 237 LEU A O 1
ATOM 1878 N N . THR A 1 238 ? -54.297 9.897 92.312 1.00 76.38 238 THR A N 1
ATOM 1879 C CA . THR A 1 238 ? -54.368 9.360 90.945 1.00 76.38 238 THR A CA 1
ATOM 1880 C C . THR A 1 238 ? -54.106 10.422 89.884 1.00 76.38 238 THR A C 1
ATOM 1882 O O . THR A 1 238 ? -53.350 10.153 88.950 1.00 76.38 238 THR A O 1
ATOM 1885 N N . LEU A 1 239 ? -54.633 11.642 90.059 1.00 76.56 239 LEU A N 1
ATOM 1886 C CA . LEU A 1 239 ? -54.333 12.762 89.163 1.00 76.56 239 LEU A CA 1
ATOM 1887 C C . LEU A 1 239 ? -52.843 13.106 89.189 1.00 76.56 239 LEU A C 1
ATOM 1889 O O . LEU A 1 239 ? -52.248 13.332 88.139 1.00 76.56 239 LEU A O 1
ATOM 1893 N N . ARG A 1 240 ? -52.214 13.081 90.369 1.00 7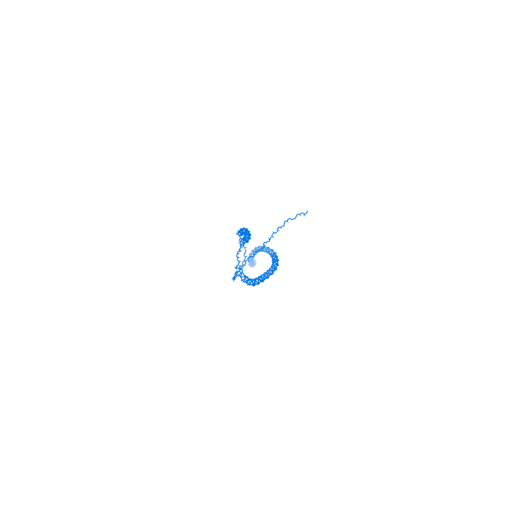9.38 240 ARG A N 1
ATOM 1894 C CA . ARG A 1 240 ? -50.784 13.380 90.513 1.00 79.38 240 ARG A CA 1
ATOM 1895 C C . ARG A 1 240 ? -49.892 12.331 89.844 1.00 79.38 240 ARG A C 1
ATOM 1897 O O . ARG A 1 240 ? -48.902 12.689 89.215 1.00 79.38 240 ARG A O 1
ATOM 1904 N N . ARG A 1 241 ? -50.251 11.043 89.919 1.00 78.81 241 ARG A N 1
ATOM 1905 C CA . ARG A 1 241 ? -49.533 9.975 89.194 1.00 78.81 241 ARG A CA 1
ATOM 1906 C C . ARG A 1 241 ? -49.688 10.088 87.681 1.00 78.81 241 ARG A C 1
ATOM 1908 O O . ARG A 1 241 ? -48.705 9.915 86.969 1.00 78.81 241 ARG A O 1
ATOM 1915 N N . LEU A 1 242 ? -50.891 10.398 87.200 1.00 83.62 242 LEU A N 1
ATOM 1916 C CA . LEU A 1 242 ? -51.137 10.587 85.771 1.00 83.62 242 LEU A CA 1
ATOM 1917 C C . LEU A 1 242 ? -50.398 11.819 85.233 1.00 83.62 242 LEU A C 1
ATOM 1919 O O . LEU A 1 242 ? -49.776 11.740 84.179 1.00 83.62 242 LEU A O 1
ATOM 1923 N N . ALA A 1 243 ? -50.408 12.926 85.979 1.00 78.69 243 ALA A N 1
ATOM 1924 C CA . ALA A 1 243 ? -49.674 14.138 85.627 1.00 78.69 243 ALA A CA 1
ATOM 1925 C C . ALA A 1 243 ? -48.161 13.884 85.539 1.00 78.69 243 ALA A C 1
ATOM 1927 O O . ALA A 1 243 ? -47.528 14.316 84.581 1.00 78.69 243 ALA A O 1
ATOM 1928 N N . ASN A 1 244 ? -47.594 13.122 86.479 1.00 84.06 244 ASN A N 1
ATOM 1929 C CA . ASN A 1 244 ? -46.177 12.759 86.433 1.00 84.06 244 ASN A CA 1
ATOM 1930 C C . ASN A 1 244 ? -45.849 11.852 85.235 1.00 84.06 244 ASN A C 1
ATOM 1932 O O . ASN A 1 244 ? -44.874 12.117 84.541 1.00 84.06 244 ASN A O 1
ATOM 1936 N N . GLY A 1 245 ? -46.683 10.847 84.941 1.00 81.44 245 GLY A N 1
ATOM 1937 C CA . GLY A 1 245 ? -46.466 9.963 83.787 1.00 81.44 245 GLY A CA 1
ATOM 1938 C C . GLY A 1 245 ? -46.610 10.675 82.436 1.00 81.44 245 GLY A C 1
ATOM 1939 O O . GLY A 1 245 ? -45.869 10.393 81.495 1.00 81.44 245 GLY A O 1
ATOM 1940 N N . LEU A 1 246 ? -47.528 11.642 82.338 1.00 84.50 246 LEU A N 1
ATOM 1941 C CA . LEU A 1 246 ? -47.648 12.493 81.154 1.00 84.50 246 LEU A CA 1
ATOM 1942 C C . LEU A 1 246 ? -46.459 13.450 81.018 1.00 84.50 246 LEU A C 1
ATOM 1944 O O . LEU A 1 246 ? -45.968 13.621 79.908 1.00 84.50 246 LEU A O 1
ATOM 1948 N N . SER A 1 247 ? -45.969 14.024 82.121 1.00 86.25 247 SER A N 1
ATOM 1949 C CA . SER A 1 247 ? -44.786 14.897 82.128 1.00 86.25 247 SER A CA 1
ATOM 1950 C C . SER A 1 247 ? -43.526 14.160 81.652 1.00 86.25 247 SER A C 1
ATOM 1952 O O . SER A 1 247 ? -42.793 14.663 80.807 1.00 86.25 247 SER A O 1
ATOM 1954 N N . GLU A 1 248 ? -43.320 12.925 82.113 1.00 84.19 248 GLU A N 1
ATOM 1955 C CA . GLU A 1 248 ? -42.201 12.072 81.689 1.00 84.19 248 GLU A CA 1
ATOM 1956 C C . GLU A 1 248 ? -42.299 11.713 80.197 1.00 84.19 248 GLU A C 1
ATOM 1958 O O . GLU A 1 248 ? -41.345 11.884 79.445 1.00 84.19 248 GLU A O 1
ATOM 1963 N N . THR A 1 249 ? -43.500 11.363 79.723 1.00 89.12 249 THR A N 1
ATOM 1964 C CA . THR A 1 249 ? -43.739 11.076 78.296 1.00 89.12 249 THR A CA 1
ATOM 1965 C C . THR A 1 249 ? -43.535 12.306 77.400 1.00 89.12 249 THR A C 1
ATOM 1967 O O . THR A 1 249 ? -43.150 12.172 76.237 1.00 89.12 249 THR A O 1
ATOM 1970 N N . ILE A 1 250 ? -43.847 13.507 77.896 1.00 86.62 250 ILE A N 1
ATOM 1971 C CA . ILE A 1 250 ? -43.619 14.760 77.165 1.00 86.62 250 ILE A CA 1
ATOM 1972 C C . ILE A 1 250 ? -42.117 15.038 77.066 1.00 86.62 250 ILE A C 1
ATOM 1974 O O . ILE A 1 250 ? -41.640 15.301 75.964 1.00 86.62 250 ILE A O 1
ATOM 1978 N N . ASN A 1 251 ? -41.370 14.874 78.160 1.00 89.56 251 ASN A N 1
ATOM 1979 C CA . ASN A 1 251 ? -39.916 15.046 78.157 1.00 89.56 251 ASN A CA 1
ATOM 1980 C C . ASN A 1 251 ? -39.219 14.072 77.193 1.00 89.56 251 ASN A C 1
ATOM 1982 O O . ASN A 1 251 ? -38.409 14.508 76.378 1.00 89.56 251 ASN A O 1
ATOM 1986 N N . ASP A 1 252 ? -39.596 12.789 77.195 1.00 87.25 252 ASP A N 1
ATOM 1987 C CA . ASP A 1 252 ? -39.045 11.796 76.259 1.00 87.25 252 ASP A CA 1
ATOM 1988 C C . ASP A 1 252 ? -39.289 12.194 74.793 1.00 87.25 252 ASP A C 1
ATOM 1990 O O . ASP A 1 252 ? -38.430 12.039 73.919 1.00 87.25 252 ASP A O 1
ATOM 1994 N N . LYS A 1 253 ? -40.476 12.734 74.493 1.00 89.44 253 LYS A N 1
ATOM 1995 C CA . LYS A 1 253 ? -40.812 13.205 73.143 1.00 89.44 253 LYS A CA 1
ATOM 1996 C C . LYS A 1 253 ? -40.035 14.460 72.760 1.00 89.44 253 LYS A C 1
ATOM 1998 O O . LYS A 1 253 ? -39.612 14.562 71.606 1.00 89.44 253 LYS A O 1
ATOM 2003 N N . ASP A 1 254 ? -39.821 15.382 73.690 1.00 91.88 254 ASP A N 1
ATOM 2004 C CA . ASP A 1 254 ? -39.007 16.574 73.454 1.00 91.88 254 ASP A CA 1
ATOM 2005 C C . ASP A 1 254 ? -37.541 16.206 73.183 1.00 91.88 254 ASP A C 1
ATOM 2007 O O . ASP A 1 254 ? -36.938 16.741 72.246 1.00 91.88 254 ASP A O 1
ATOM 2011 N N . GLU A 1 255 ? -36.987 15.217 73.888 1.00 90.69 255 GLU A N 1
ATOM 2012 C CA . GLU A 1 255 ? -35.650 14.683 73.601 1.00 90.69 255 GLU A CA 1
ATOM 2013 C C . GLU A 1 255 ? -35.564 14.072 72.195 1.00 90.69 255 GLU A C 1
ATOM 2015 O O . GLU A 1 255 ? -34.637 14.375 71.433 1.00 90.69 255 GLU A O 1
ATOM 2020 N N . VAL A 1 256 ? -36.562 13.280 71.785 1.00 89.94 256 VAL A N 1
ATOM 2021 C CA . VAL A 1 256 ? -36.636 12.726 70.420 1.00 89.94 256 VAL A CA 1
ATOM 2022 C C . VAL A 1 256 ? -36.699 13.838 69.368 1.00 89.94 256 VAL A C 1
ATOM 2024 O O . VAL A 1 256 ? -36.016 13.758 68.341 1.00 89.94 256 VAL A O 1
ATOM 2027 N N . ILE A 1 257 ? -37.461 14.907 69.614 1.00 90.62 257 ILE A N 1
ATOM 2028 C CA . ILE A 1 257 ? -37.543 16.063 68.709 1.00 90.62 257 ILE A CA 1
ATOM 2029 C C . ILE A 1 257 ? -36.187 16.772 68.604 1.00 90.62 257 ILE A C 1
ATOM 2031 O O . ILE A 1 257 ? -35.772 17.138 67.498 1.00 90.62 257 ILE A O 1
ATOM 2035 N N . VAL A 1 258 ? -35.460 16.939 69.711 1.00 90.75 258 VAL A N 1
ATOM 2036 C CA . VAL A 1 258 ? -34.108 17.523 69.710 1.00 90.75 258 VAL A CA 1
ATOM 2037 C C . VAL A 1 258 ? -33.132 16.649 68.917 1.00 90.75 258 VAL A C 1
ATOM 2039 O O . VAL A 1 258 ? -32.398 17.168 68.066 1.00 90.75 258 VAL A O 1
ATOM 2042 N N . HIS A 1 259 ? -33.156 15.328 69.113 1.00 90.88 259 HIS A N 1
ATOM 2043 C CA . HIS A 1 259 ? -32.340 14.390 68.336 1.00 90.88 259 HIS A CA 1
ATOM 2044 C C . HIS A 1 259 ? -32.661 14.448 66.837 1.00 90.88 259 HIS A C 1
ATOM 2046 O O . HIS A 1 259 ? -31.743 14.515 66.014 1.00 90.88 259 HIS A O 1
ATOM 2052 N N . MET A 1 260 ? -33.943 14.509 66.473 1.00 91.56 260 MET A N 1
ATOM 2053 C CA . MET A 1 260 ? -34.387 14.607 65.081 1.00 91.56 260 MET A CA 1
ATOM 2054 C C . MET A 1 260 ? -33.963 15.933 64.432 1.00 91.56 260 MET A C 1
ATOM 2056 O O . MET A 1 260 ? -33.445 15.938 63.314 1.00 91.56 260 MET A O 1
ATOM 2060 N N . ARG A 1 261 ? -34.084 17.063 65.144 1.00 92.81 261 ARG A N 1
ATOM 2061 C CA . ARG A 1 261 ? -33.588 18.371 64.672 1.00 92.81 261 ARG A CA 1
ATOM 2062 C C . ARG A 1 261 ? -32.076 18.351 64.440 1.00 92.81 261 ARG A C 1
ATOM 2064 O O . ARG A 1 261 ? -31.605 18.885 63.435 1.00 92.81 261 ARG A O 1
ATOM 2071 N N . ARG A 1 262 ? -31.308 17.705 65.324 1.00 91.00 262 ARG A N 1
ATOM 2072 C CA . ARG A 1 262 ? -29.850 17.556 65.172 1.00 91.00 262 ARG A CA 1
ATOM 2073 C C . ARG A 1 262 ? -29.483 16.681 63.971 1.00 91.00 262 ARG A C 1
ATOM 2075 O O . ARG A 1 262 ? -28.590 17.057 63.214 1.00 91.00 262 ARG A O 1
ATOM 2082 N N . ALA A 1 263 ? -30.182 15.564 63.764 1.00 89.31 263 ALA A N 1
ATOM 2083 C CA . ALA A 1 263 ? -29.985 14.694 62.604 1.00 89.31 263 ALA A CA 1
ATOM 2084 C C . ALA A 1 263 ? -30.281 15.429 61.288 1.00 89.31 263 ALA A C 1
ATOM 2086 O O . ALA A 1 263 ? -29.453 15.406 60.378 1.00 89.31 263 ALA A O 1
ATOM 2087 N N . ASN A 1 264 ? -31.390 16.171 61.221 1.00 90.81 264 ASN A N 1
ATOM 2088 C CA . ASN A 1 264 ? -31.743 16.972 60.046 1.00 90.81 264 ASN A CA 1
ATOM 2089 C C . ASN A 1 264 ? -30.707 18.063 59.753 1.00 90.81 264 ASN A C 1
ATOM 2091 O O . ASN A 1 264 ? -30.370 18.285 58.594 1.00 90.81 264 ASN A O 1
ATOM 2095 N N . LYS A 1 265 ? -30.138 18.701 60.785 1.00 93.56 265 LYS A N 1
ATOM 2096 C CA . LYS A 1 265 ? -29.051 19.675 60.607 1.00 93.56 265 LYS A CA 1
ATOM 2097 C C . LYS A 1 265 ? -27.791 19.033 60.006 1.00 93.56 265 LYS A C 1
ATOM 2099 O O . LYS A 1 265 ? -27.181 19.625 59.120 1.00 93.56 265 LYS A O 1
ATOM 2104 N N . MET A 1 266 ? -27.412 17.829 60.448 1.00 86.81 266 MET A N 1
ATOM 2105 C CA . MET A 1 266 ? -26.258 17.106 59.886 1.00 86.81 266 MET A CA 1
ATOM 2106 C C . MET A 1 266 ? -26.509 16.623 58.455 1.00 86.81 266 MET A C 1
ATOM 2108 O O . MET A 1 266 ? -25.626 16.742 57.608 1.00 86.81 266 MET A O 1
ATOM 2112 N N . LEU A 1 267 ? -27.711 16.115 58.170 1.00 91.12 267 LEU A N 1
ATOM 2113 C CA . LEU A 1 267 ? -28.105 15.713 56.819 1.00 91.12 267 LEU A CA 1
ATOM 2114 C C . LEU A 1 267 ? -28.115 16.912 55.867 1.00 91.12 267 LEU A C 1
ATOM 2116 O O . LEU A 1 267 ? -27.555 16.814 54.781 1.00 91.12 267 LEU A O 1
ATOM 2120 N N . GLY A 1 268 ? -28.650 18.060 56.294 1.00 92.62 268 GLY A N 1
ATOM 2121 C CA . GLY A 1 268 ? -28.611 19.302 55.516 1.00 92.62 268 GLY A CA 1
ATOM 2122 C C . GLY A 1 268 ? -27.184 19.758 55.194 1.00 92.62 268 GLY A C 1
ATOM 2123 O O . GLY A 1 268 ? -26.888 20.066 54.043 1.00 92.62 268 GLY A O 1
ATOM 2124 N N . ALA A 1 269 ? -26.270 19.718 56.170 1.00 89.50 269 ALA A N 1
ATOM 2125 C CA . ALA A 1 269 ? -24.858 20.031 55.932 1.00 89.50 269 ALA A CA 1
ATOM 2126 C C . ALA A 1 269 ? -24.196 19.050 54.945 1.00 89.50 269 ALA A C 1
ATOM 2128 O O . ALA A 1 269 ? -23.413 19.460 54.091 1.00 89.50 269 ALA A O 1
ATOM 2129 N N . ARG A 1 270 ? -24.530 17.753 55.022 1.00 91.00 270 ARG A N 1
ATOM 2130 C CA . ARG A 1 270 ? -24.007 16.745 54.090 1.00 91.00 270 ARG A CA 1
ATOM 2131 C C . ARG A 1 270 ? -24.548 16.925 52.672 1.00 91.00 270 ARG A C 1
ATOM 2133 O O . ARG A 1 270 ? -23.796 16.705 51.730 1.00 91.00 270 ARG A O 1
ATOM 2140 N N . ILE A 1 271 ? -25.810 17.322 52.524 1.00 92.19 271 ILE A N 1
ATOM 2141 C CA . ILE A 1 271 ? -26.414 17.631 51.221 1.00 92.19 271 ILE A CA 1
ATOM 2142 C C . ILE A 1 271 ? -25.695 18.820 50.580 1.00 92.19 271 ILE A C 1
ATOM 2144 O O . ILE A 1 271 ? -25.227 18.687 49.458 1.00 92.19 271 ILE A O 1
ATOM 2148 N N . GLN A 1 272 ? -25.495 19.917 51.317 1.00 91.00 272 GLN A N 1
ATOM 2149 C CA . GLN A 1 272 ? -24.758 21.083 50.809 1.00 91.00 272 GLN A CA 1
ATOM 2150 C C . GLN A 1 272 ? -23.321 20.740 50.384 1.00 91.00 272 GLN A C 1
ATOM 2152 O O . GLN A 1 272 ? -22.813 21.278 49.404 1.00 91.00 272 GLN A O 1
ATOM 2157 N N . GLU A 1 273 ? -22.650 19.842 51.109 1.00 89.81 273 GLU A N 1
ATOM 2158 C CA . GLU A 1 273 ? -21.315 19.358 50.741 1.00 89.81 273 GLU A CA 1
ATOM 2159 C C . GLU A 1 273 ? -21.340 18.525 49.451 1.00 89.81 273 GLU A C 1
ATOM 2161 O O . GLU A 1 273 ? -20.500 18.715 48.576 1.00 89.81 273 GLU A O 1
ATOM 2166 N N . LEU A 1 274 ? -22.321 17.631 49.300 1.00 88.25 274 LEU A N 1
ATOM 2167 C CA . LEU A 1 274 ? -22.488 16.845 48.076 1.00 88.25 274 LEU A CA 1
ATOM 2168 C C . LEU A 1 274 ? -22.843 17.732 46.875 1.00 88.25 274 LEU A C 1
ATOM 2170 O O . LEU A 1 274 ? -22.295 17.523 45.800 1.00 88.25 274 LEU A O 1
ATOM 2174 N N . GLU A 1 275 ? -23.687 18.749 47.054 1.00 89.56 275 GLU A N 1
ATOM 2175 C CA . GLU A 1 275 ? -24.010 19.734 46.012 1.00 89.56 275 GLU A CA 1
ATOM 2176 C C . GLU A 1 275 ? -22.769 20.519 45.568 1.00 89.56 275 GLU A C 1
ATOM 2178 O O . GLU A 1 275 ? -22.556 20.706 44.371 1.00 89.56 275 GLU A O 1
ATOM 2183 N N . LYS A 1 276 ? -21.898 20.923 46.505 1.00 89.88 276 LYS A N 1
ATOM 2184 C CA . LYS A 1 276 ? -20.605 21.541 46.165 1.00 89.88 276 LYS A CA 1
ATOM 2185 C C . LYS A 1 276 ? -19.702 20.588 45.390 1.00 89.88 276 LYS A C 1
ATOM 2187 O O . LYS A 1 276 ? -19.100 21.004 44.406 1.00 89.88 276 LYS A O 1
ATOM 2192 N N . GLN A 1 277 ? -19.611 19.327 45.810 1.00 87.75 277 GLN A N 1
ATOM 2193 C CA . GLN A 1 277 ? -18.800 18.323 45.116 1.00 87.75 277 GLN A CA 1
ATOM 2194 C C . GLN A 1 277 ? -19.309 18.084 43.693 1.00 87.75 277 GLN A C 1
ATOM 2196 O O . GLN A 1 277 ? -18.511 18.096 42.763 1.00 87.75 277 GLN A O 1
ATOM 2201 N N . VAL A 1 278 ? -20.624 17.941 43.505 1.00 83.69 278 VAL A N 1
ATOM 2202 C CA . VAL A 1 278 ? -21.247 17.805 42.178 1.00 83.69 278 VAL A CA 1
ATOM 2203 C C . VAL A 1 278 ? -20.953 19.023 41.310 1.00 83.69 278 VAL A C 1
ATOM 2205 O O . VAL A 1 278 ? -20.532 18.856 40.172 1.00 83.69 278 VAL A O 1
ATOM 2208 N N . LYS A 1 279 ? -21.074 20.235 41.856 1.00 85.25 279 LYS A N 1
ATOM 2209 C CA . LYS A 1 279 ? -20.765 21.465 41.120 1.00 85.25 279 LYS A CA 1
ATOM 2210 C C . LYS A 1 279 ? -19.302 21.529 40.658 1.00 85.25 279 LYS A C 1
ATOM 2212 O O . LYS A 1 279 ? -19.043 21.923 39.528 1.00 85.25 279 LYS A O 1
ATOM 2217 N N . ILE A 1 280 ? -18.358 21.088 41.494 1.00 79.06 280 ILE A N 1
ATOM 2218 C CA . ILE A 1 280 ? -16.937 20.979 41.118 1.00 79.06 280 ILE A CA 1
ATOM 2219 C C . ILE A 1 280 ? -16.751 19.950 39.996 1.00 79.06 280 ILE A C 1
ATOM 2221 O O . ILE A 1 280 ? -16.026 20.216 39.043 1.00 79.06 280 ILE A O 1
ATOM 2225 N N . TYR A 1 281 ? -17.407 18.788 40.076 1.00 73.75 281 TYR A N 1
ATOM 2226 C CA . TYR A 1 281 ? -17.338 17.788 39.006 1.00 73.75 281 TYR A CA 1
ATOM 2227 C C . TYR A 1 281 ? -17.926 18.307 37.690 1.00 73.75 281 TYR A C 1
ATOM 2229 O O . TYR A 1 281 ? -17.328 18.071 36.645 1.00 73.75 281 TYR A O 1
ATOM 2237 N N . GLU A 1 282 ? -19.035 19.048 37.737 1.00 75.00 282 GLU A N 1
ATOM 2238 C CA . GLU A 1 282 ? -19.640 19.678 36.559 1.00 75.00 282 GLU A CA 1
ATOM 2239 C C . GLU A 1 282 ? -18.718 20.727 35.920 1.00 75.00 282 GLU A C 1
ATOM 2241 O O . GLU A 1 282 ? -18.603 20.766 34.694 1.00 75.00 282 GLU A O 1
ATOM 2246 N N . GLU A 1 283 ? -18.027 21.539 36.727 1.00 69.00 283 GLU A N 1
ATOM 2247 C CA . GLU A 1 283 ? -17.026 22.510 36.260 1.00 69.00 283 GLU A CA 1
ATOM 2248 C C . GLU A 1 283 ? -15.803 21.806 35.638 1.00 69.00 283 GLU A C 1
ATOM 2250 O O . GLU A 1 283 ? -15.394 22.162 34.536 1.00 69.00 283 GLU A O 1
ATOM 2255 N N . VAL A 1 284 ? -15.295 20.728 36.252 1.00 66.19 284 VAL A N 1
ATOM 2256 C CA . VAL A 1 284 ? -14.179 19.920 35.712 1.00 66.19 284 VAL A CA 1
ATOM 2257 C C . VAL A 1 284 ? -14.539 19.238 34.385 1.00 66.19 284 VAL A C 1
ATOM 2259 O O . VAL A 1 284 ? -13.692 19.132 33.500 1.00 66.19 284 VAL A O 1
ATOM 2262 N N . THR A 1 285 ? -15.789 18.806 34.200 1.00 59.19 285 THR A N 1
ATOM 2263 C CA . THR A 1 285 ? -16.257 18.249 32.915 1.00 59.19 285 THR A CA 1
ATOM 2264 C C . THR A 1 285 ? -16.518 19.298 31.834 1.00 59.19 285 THR A C 1
ATOM 2266 O O . THR A 1 285 ? -16.670 18.928 30.673 1.00 59.19 285 THR A O 1
ATOM 2269 N N . ARG A 1 286 ? -16.576 20.592 32.177 1.00 58.84 286 ARG A N 1
ATOM 2270 C CA . ARG A 1 286 ? -16.813 21.674 31.207 1.00 58.84 286 ARG A CA 1
ATOM 2271 C C . ARG A 1 286 ? -15.526 22.178 30.538 1.00 58.84 286 ARG A C 1
ATOM 2273 O O . ARG A 1 286 ? -15.608 22.690 29.427 1.00 58.84 286 ARG A O 1
ATOM 2280 N N . ASP A 1 287 ? -14.370 21.975 31.173 1.00 53.25 287 ASP A N 1
ATOM 2281 C CA . ASP A 1 287 ? -13.048 22.402 30.680 1.00 53.25 287 ASP A CA 1
ATOM 2282 C C . ASP A 1 287 ? -12.274 21.306 29.914 1.00 53.25 287 ASP A C 1
ATOM 2284 O O . ASP A 1 287 ? -11.124 21.514 29.518 1.00 53.25 287 ASP A O 1
ATOM 2288 N N . GLN A 1 288 ? -12.880 20.139 29.656 1.00 51.25 288 GLN A N 1
ATOM 2289 C CA . GLN A 1 288 ? -12.303 19.144 28.744 1.00 51.25 288 GLN A CA 1
ATOM 2290 C C . GLN A 1 288 ? -12.782 19.381 27.298 1.00 51.25 288 GLN A C 1
ATOM 2292 O O . GLN A 1 288 ? -13.991 19.416 27.059 1.00 51.25 288 GLN A O 1
ATOM 2297 N N . PRO A 1 289 ? -11.872 19.529 26.311 1.00 48.38 289 PRO A N 1
ATOM 2298 C CA . PRO A 1 289 ? -12.258 19.613 24.906 1.00 48.38 289 PRO A CA 1
ATOM 2299 C C . PRO A 1 289 ? -12.880 18.286 24.430 1.00 48.38 289 PRO A C 1
ATOM 2301 O O . PRO A 1 289 ? -12.577 17.231 24.992 1.00 48.38 289 PRO A O 1
ATOM 2304 N N . PRO A 1 290 ? -13.744 18.312 23.397 1.00 45.94 290 PRO A N 1
ATOM 2305 C CA . PRO A 1 290 ? -14.420 17.117 22.918 1.00 45.94 290 PRO A CA 1
ATOM 2306 C C . PRO A 1 290 ? -13.399 16.182 22.268 1.00 45.94 290 PRO A C 1
ATOM 2308 O O . PRO A 1 290 ? -12.903 16.457 21.174 1.00 45.94 290 PRO A O 1
ATOM 2311 N N . ASP A 1 291 ? -13.102 15.067 22.933 1.00 41.16 291 ASP A N 1
ATOM 2312 C CA . ASP A 1 291 ? -12.347 13.982 22.322 1.00 41.16 291 ASP A CA 1
ATOM 2313 C C . ASP A 1 291 ? -13.197 13.358 21.210 1.00 41.16 291 ASP A C 1
ATOM 2315 O O . ASP A 1 291 ? -14.252 12.752 21.421 1.00 41.16 291 ASP A O 1
ATOM 2319 N N . THR A 1 292 ? -12.723 13.547 19.986 1.00 48.66 292 THR A N 1
ATOM 2320 C CA . THR A 1 292 ? -13.218 12.906 18.778 1.00 48.66 292 THR A CA 1
ATOM 2321 C C . THR A 1 292 ? -13.067 11.392 18.889 1.00 48.66 292 THR A C 1
ATOM 2323 O O . THR A 1 292 ? -11.950 10.882 18.816 1.00 48.66 292 THR A O 1
ATOM 2326 N N . ARG A 1 293 ? -14.183 10.660 18.973 1.00 41.47 293 ARG A N 1
ATOM 2327 C CA . ARG A 1 293 ? -14.306 9.300 18.426 1.00 41.47 293 ARG A CA 1
ATOM 2328 C C . ARG A 1 293 ? -15.769 8.967 18.116 1.00 41.47 293 ARG A C 1
ATOM 2330 O O . ARG A 1 293 ? -16.578 8.702 18.997 1.00 41.47 293 ARG A O 1
ATOM 2337 N N . SER A 1 294 ? -16.055 9.002 16.817 1.00 39.22 294 SER A N 1
ATOM 2338 C CA . SER A 1 294 ? -17.061 8.246 16.056 1.00 39.22 294 SER A CA 1
ATOM 2339 C C . SER A 1 294 ? -17.277 6.847 16.662 1.00 39.22 294 SER A C 1
ATOM 2341 O O . SER A 1 294 ? -16.311 6.208 17.065 1.00 39.22 294 SER A O 1
ATOM 2343 N N . SER A 1 295 ? -18.465 6.254 16.756 1.00 42.00 295 SER A N 1
ATOM 2344 C CA . SER A 1 295 ? -19.494 6.001 15.734 1.00 42.00 295 SER A CA 1
ATOM 2345 C C . SER A 1 295 ? -20.677 5.320 16.468 1.00 42.00 295 SER A C 1
ATOM 2347 O O . SER A 1 295 ? -20.465 4.567 17.412 1.00 42.00 295 SER A O 1
ATOM 2349 N N . GLU A 1 296 ? -21.914 5.772 16.262 1.00 38.28 296 GLU A N 1
ATOM 2350 C CA . GLU A 1 296 ? -22.916 5.060 15.448 1.00 38.28 296 GLU A CA 1
ATOM 2351 C C . GLU A 1 296 ? -23.524 3.815 16.136 1.00 38.28 296 GLU A C 1
ATOM 2353 O O . GLU A 1 296 ? -22.967 2.725 16.113 1.00 38.28 296 GLU A O 1
ATOM 2358 N N . SER A 1 297 ? -24.729 3.958 16.700 1.00 39.03 297 SER A N 1
ATOM 2359 C CA . SER A 1 297 ? -25.727 2.884 16.618 1.00 39.03 297 SER A CA 1
ATOM 2360 C C . SER A 1 297 ? -27.134 3.475 16.660 1.00 39.03 297 SER A C 1
ATOM 2362 O O . SER A 1 297 ? -27.569 4.050 17.657 1.00 39.03 297 SER A O 1
ATOM 2364 N N . THR A 1 298 ? -27.789 3.335 15.518 1.00 38.72 298 THR A N 1
ATOM 2365 C CA . THR A 1 298 ? -29.187 3.584 15.177 1.00 38.72 298 THR A CA 1
ATOM 2366 C C . THR A 1 298 ? -30.188 3.484 16.328 1.00 38.72 298 THR A C 1
ATOM 2368 O O . THR A 1 298 ? -30.325 2.466 17.003 1.00 38.72 298 THR A O 1
ATOM 2371 N N . PHE A 1 299 ? -30.922 4.583 16.457 1.00 34.44 299 PHE A N 1
ATOM 2372 C CA . PHE A 1 299 ? -32.159 4.770 17.190 1.00 34.44 299 PHE A CA 1
ATOM 2373 C C . PHE A 1 299 ? -33.281 3.998 16.480 1.00 34.44 299 PHE A C 1
ATOM 2375 O O . PHE A 1 299 ? -33.572 4.294 15.324 1.00 34.44 299 PHE A O 1
ATOM 2382 N N . ASP A 1 300 ? -33.893 3.029 17.161 1.00 35.00 300 ASP A N 1
ATOM 2383 C CA . ASP A 1 300 ? -35.146 2.410 16.725 1.00 35.00 300 ASP A CA 1
ATOM 2384 C C . ASP A 1 300 ? -36.192 2.556 17.837 1.00 35.00 300 ASP A C 1
ATOM 2386 O O . ASP A 1 300 ? -36.016 2.121 18.980 1.00 35.00 300 ASP A O 1
ATOM 2390 N N . ASP A 1 301 ? -37.278 3.228 17.471 1.00 42.09 301 ASP A N 1
ATOM 2391 C CA . ASP A 1 301 ? -38.429 3.572 18.291 1.00 42.09 301 ASP A CA 1
ATOM 2392 C C . ASP A 1 301 ? -39.182 2.330 18.784 1.00 42.09 301 ASP A C 1
ATOM 2394 O O . ASP A 1 301 ? -39.831 1.636 18.000 1.00 42.09 301 ASP A O 1
ATOM 2398 N N . ARG A 1 302 ? -39.258 2.134 20.108 1.00 38.81 302 ARG A N 1
ATOM 2399 C CA . ARG A 1 302 ? -40.455 1.559 20.750 1.00 38.81 302 ARG A CA 1
ATOM 2400 C C . ARG A 1 302 ? -40.770 2.252 22.071 1.00 38.81 302 ARG A C 1
ATOM 2402 O O . ARG A 1 302 ? -40.161 2.009 23.107 1.00 38.81 302 ARG A O 1
ATOM 2409 N N . LYS A 1 303 ? -41.826 3.065 22.020 1.00 45.25 303 LYS A N 1
ATOM 2410 C CA . LYS A 1 303 ? -42.662 3.443 23.162 1.00 45.25 303 LYS A CA 1
ATOM 2411 C C . LYS A 1 303 ? -43.056 2.201 23.973 1.00 45.25 303 LYS A C 1
ATOM 2413 O O . LYS A 1 303 ? -43.769 1.349 23.452 1.00 45.25 303 LYS A O 1
ATOM 2418 N N . SER A 1 304 ? -42.751 2.183 25.268 1.00 35.62 304 SER A N 1
ATOM 2419 C CA . SER A 1 304 ? -43.683 1.668 26.279 1.00 35.62 304 SER A CA 1
ATOM 2420 C C . SER A 1 304 ? -43.287 2.122 27.684 1.00 35.62 304 SER A C 1
ATOM 2422 O O . SER A 1 304 ? -42.254 1.716 28.197 1.00 35.62 304 SER A O 1
ATOM 2424 N N . ALA A 1 305 ? -44.167 2.941 28.261 1.00 37.09 305 ALA A N 1
ATOM 2425 C CA . ALA A 1 305 ? -44.614 2.937 29.654 1.00 37.09 305 ALA A CA 1
ATOM 2426 C C . ALA A 1 305 ? -43.561 2.902 30.779 1.00 37.09 305 ALA A C 1
ATOM 2428 O O . ALA A 1 305 ? -42.806 1.954 30.962 1.00 37.09 305 ALA A O 1
ATOM 2429 N N . GLY A 1 306 ? -43.607 3.950 31.603 1.00 43.62 306 GLY A N 1
ATOM 2430 C CA . GLY A 1 306 ? -42.730 4.129 32.746 1.00 43.62 306 GLY A CA 1
ATOM 2431 C C . GLY A 1 306 ? -42.828 3.049 33.820 1.00 43.62 306 GLY A C 1
ATOM 2432 O O . GLY A 1 306 ? -43.864 2.430 34.034 1.00 43.62 306 GLY A O 1
ATOM 2433 N N . MET A 1 307 ? -41.734 2.932 34.565 1.00 37.31 307 MET A N 1
ATOM 2434 C CA . MET A 1 307 ? -41.720 2.526 35.963 1.00 37.31 307 MET A CA 1
ATOM 2435 C C . MET A 1 307 ? -40.532 3.214 36.631 1.00 37.31 307 MET A C 1
ATOM 2437 O O . MET A 1 307 ? -39.375 2.865 36.421 1.00 37.31 307 MET A O 1
ATOM 2441 N N . ILE A 1 308 ? -40.851 4.230 37.427 1.00 40.75 308 ILE A N 1
ATOM 2442 C CA . ILE A 1 308 ? -39.960 4.782 38.439 1.00 40.75 308 ILE A CA 1
ATOM 2443 C C . ILE A 1 308 ? -39.872 3.723 39.541 1.00 40.75 308 ILE A C 1
ATOM 2445 O O . ILE A 1 308 ? -40.866 3.452 40.213 1.00 40.75 308 ILE A O 1
ATOM 2449 N N . THR A 1 309 ? -38.698 3.126 39.740 1.00 43.81 309 THR A N 1
ATOM 2450 C CA . THR A 1 309 ? -38.413 2.307 40.928 1.00 43.81 309 THR A CA 1
ATOM 2451 C C . THR A 1 309 ? -37.450 3.052 41.854 1.00 43.81 309 THR A C 1
ATOM 2453 O O . THR A 1 309 ? -36.409 3.514 41.383 1.00 43.81 309 THR A O 1
ATOM 2456 N N . PRO A 1 310 ? -37.757 3.177 43.157 1.00 45.28 310 PRO A N 1
ATOM 2457 C CA . PRO A 1 310 ? -36.933 3.925 44.095 1.00 45.28 310 PRO A CA 1
ATOM 2458 C C . PRO A 1 310 ? -35.678 3.152 44.521 1.00 45.28 310 PRO A C 1
ATOM 2460 O O . PRO A 1 310 ? -35.713 1.954 44.804 1.00 45.28 310 PRO A O 1
ATOM 2463 N N . VAL A 1 311 ? -34.573 3.892 44.618 1.00 39.06 311 VAL A N 1
ATOM 2464 C CA . VAL A 1 311 ? -33.297 3.464 45.197 1.00 39.06 311 VAL A CA 1
ATOM 2465 C C . VAL A 1 311 ? -33.464 3.282 46.709 1.00 39.06 311 VAL A C 1
ATOM 2467 O O . VAL A 1 311 ? -33.806 4.214 47.434 1.00 39.06 311 VAL A O 1
ATOM 2470 N N . SER A 1 312 ? -33.222 2.061 47.185 1.00 35.03 312 SER A N 1
ATOM 2471 C CA . SER A 1 312 ? -33.264 1.693 48.600 1.00 35.03 312 SER A CA 1
ATOM 2472 C C . SER A 1 312 ? -31.966 2.092 49.305 1.00 35.03 312 SER A C 1
ATOM 2474 O O . SER A 1 312 ? -30.900 1.547 49.026 1.00 35.03 312 SER A O 1
ATOM 2476 N N . ALA A 1 313 ? -32.077 2.991 50.279 1.00 37.38 313 ALA A N 1
ATOM 2477 C CA . ALA A 1 313 ? -31.061 3.244 51.292 1.00 37.38 313 ALA A CA 1
ATOM 2478 C C . ALA A 1 313 ? -31.155 2.202 52.423 1.00 37.38 313 ALA A C 1
ATOM 2480 O O . ALA A 1 313 ? -32.256 1.922 52.891 1.00 37.38 313 ALA A O 1
ATOM 2481 N N . ALA A 1 314 ? -30.011 1.654 52.860 1.00 37.25 314 ALA A N 1
ATOM 2482 C CA . ALA A 1 314 ? -29.621 1.445 54.268 1.00 37.25 314 ALA A CA 1
ATOM 2483 C C . ALA A 1 314 ? -28.583 0.316 54.427 1.00 37.25 314 ALA A C 1
ATOM 2485 O O . ALA A 1 314 ? -28.871 -0.847 54.153 1.00 37.25 314 ALA A O 1
ATOM 2486 N N . ALA A 1 315 ? -27.417 0.654 54.988 1.00 34.66 315 ALA A N 1
ATOM 2487 C CA . ALA A 1 315 ? -26.874 -0.009 56.180 1.00 34.66 315 ALA A CA 1
ATOM 2488 C C . ALA A 1 315 ? -25.623 0.744 56.670 1.00 34.66 315 ALA A C 1
ATOM 2490 O O . ALA A 1 315 ? -24.504 0.471 56.246 1.00 34.66 315 ALA A O 1
ATOM 2491 N N . LEU A 1 316 ? -25.842 1.692 57.583 1.00 38.41 316 LEU A N 1
ATOM 2492 C CA . LEU A 1 316 ? -24.820 2.212 58.489 1.00 38.41 316 LEU A CA 1
ATOM 2493 C C . LEU A 1 316 ? -24.518 1.140 59.549 1.00 38.41 316 LEU A C 1
ATOM 2495 O O . LEU A 1 316 ? -25.427 0.630 60.203 1.00 38.41 316 LEU A O 1
ATOM 2499 N N . THR A 1 317 ? -23.245 0.798 59.708 1.00 54.22 317 THR A N 1
ATOM 2500 C CA . THR A 1 317 ? -22.707 -0.041 60.789 1.00 54.22 317 THR A CA 1
ATOM 2501 C C . THR A 1 317 ? -22.510 0.776 62.072 1.00 54.22 317 THR A C 1
ATOM 2503 O O . THR A 1 317 ? -21.977 1.883 61.983 1.00 54.22 317 THR A O 1
ATOM 2506 N N . PRO A 1 318 ? -22.837 0.255 63.270 1.00 47.31 318 PRO A N 1
ATOM 2507 C CA . PRO A 1 318 ? -22.450 0.891 64.524 1.00 47.31 318 PRO A CA 1
ATOM 2508 C C . PRO A 1 318 ? -21.033 0.467 64.946 1.00 47.31 318 PRO A C 1
ATOM 2510 O O . PRO A 1 318 ? -20.720 -0.721 65.026 1.00 47.31 318 PRO A O 1
ATOM 2513 N N . ILE A 1 319 ? -20.190 1.454 65.255 1.00 40.62 319 ILE A N 1
ATOM 2514 C CA . ILE A 1 319 ? -18.915 1.283 65.962 1.00 40.62 319 ILE A CA 1
ATOM 2515 C C . ILE A 1 319 ? -19.228 1.306 67.462 1.00 40.62 319 ILE A C 1
ATOM 2517 O O . ILE A 1 319 ? -19.676 2.324 67.983 1.00 40.62 319 ILE A O 1
ATOM 2521 N N . SER A 1 320 ? -19.008 0.182 68.149 1.00 43.34 320 SER A N 1
ATOM 2522 C CA . SER A 1 320 ? -19.049 0.099 69.613 1.00 43.34 320 SER A CA 1
ATOM 2523 C C . SER A 1 320 ? -17.635 0.145 70.183 1.00 43.34 320 SER A C 1
ATOM 2525 O O . SER A 1 320 ? -16.733 -0.550 69.718 1.00 43.34 320 SER A O 1
ATOM 2527 N N . ALA A 1 321 ? -17.490 0.962 71.221 1.00 39.41 321 ALA A N 1
ATOM 2528 C CA . ALA A 1 321 ? -16.300 1.192 72.020 1.00 39.41 321 ALA A CA 1
ATOM 2529 C C . ALA A 1 321 ? -15.742 -0.082 72.684 1.00 39.41 321 ALA A C 1
ATOM 2531 O O . ALA A 1 321 ? -16.494 -0.947 73.134 1.00 39.41 321 ALA A O 1
ATOM 2532 N N . ARG A 1 322 ? -14.411 -0.138 72.830 1.00 38.53 322 ARG A N 1
ATOM 2533 C CA . ARG A 1 322 ? -13.703 -1.028 73.759 1.00 38.53 322 ARG A CA 1
ATOM 2534 C C . ARG A 1 322 ? -12.829 -0.168 74.669 1.00 38.53 322 ARG A C 1
ATOM 2536 O O . ARG A 1 322 ? -11.810 0.358 74.235 1.00 38.53 322 ARG A O 1
ATOM 2543 N N . ALA A 1 323 ? -13.257 -0.014 75.918 1.00 42.84 323 ALA A N 1
ATOM 2544 C CA . ALA A 1 323 ? -12.461 0.571 76.987 1.00 42.84 323 ALA A CA 1
ATOM 2545 C C . ALA A 1 323 ? -11.645 -0.522 77.704 1.00 42.84 323 ALA A C 1
ATOM 2547 O O . ALA A 1 323 ? -12.160 -1.600 77.986 1.00 42.84 323 ALA A O 1
ATOM 2548 N N . GLY A 1 324 ? -10.372 -0.193 77.939 1.00 40.41 324 GLY A N 1
ATOM 2549 C CA . GLY A 1 324 ? -9.411 -0.659 78.949 1.00 40.41 324 GLY A CA 1
ATOM 2550 C C . GLY A 1 324 ? -9.548 -2.018 79.648 1.00 40.41 324 GLY A C 1
ATOM 2551 O O . GLY A 1 324 ? -10.493 -2.266 80.388 1.00 40.41 324 GLY A O 1
ATOM 2552 N N . ALA A 1 325 ? -8.457 -2.789 79.600 1.00 43.34 325 ALA A N 1
ATOM 2553 C CA . ALA A 1 325 ? -8.032 -3.651 80.701 1.00 43.34 325 ALA A CA 1
ATOM 2554 C C . ALA A 1 325 ? -6.527 -3.434 80.954 1.00 43.34 325 ALA A C 1
ATOM 2556 O O . ALA A 1 325 ? -5.710 -3.570 80.046 1.00 43.34 325 ALA A O 1
ATOM 2557 N N . LYS A 1 326 ? -6.204 -3.028 82.187 1.00 50.31 326 LYS A N 1
ATOM 2558 C CA . LYS A 1 326 ? -4.861 -2.929 82.780 1.00 50.31 326 LYS A CA 1
ATOM 2559 C C . LYS A 1 326 ? -4.414 -4.290 83.347 1.00 50.31 326 LYS A C 1
ATOM 2561 O O . LYS A 1 326 ? -5.256 -5.126 83.667 1.00 50.31 326 LYS A O 1
ATOM 2566 N N . SER A 1 327 ? -3.109 -4.367 83.643 1.00 47.16 327 SER A N 1
ATOM 2567 C CA . SER A 1 327 ? -2.346 -5.391 84.393 1.00 47.16 327 SER A CA 1
ATOM 2568 C C . SER A 1 327 ? -2.007 -6.653 83.587 1.00 47.16 327 SER A C 1
ATOM 2570 O O . SER A 1 327 ? -2.888 -7.241 82.975 1.00 47.16 327 SER A O 1
ATOM 2572 N N . ARG A 1 328 ? -0.747 -7.081 83.482 1.00 45.50 328 ARG A N 1
ATOM 2573 C CA . ARG A 1 328 ? 0.368 -7.068 84.443 1.00 45.50 328 ARG A CA 1
ATOM 2574 C C . ARG A 1 328 ? 1.685 -6.629 83.821 1.00 45.50 328 ARG A C 1
ATOM 2576 O O . ARG A 1 328 ? 1.878 -6.934 82.626 1.00 45.50 328 ARG A O 1
#

Sequence (328 aa):
MALEEQIENLKTTVEGLNSHILSVQRKADDARIELREVQKANKKKDEEIKDLEAHCAHLKASKDALEREAETVERAKEVAVEARESNAEELHKLQDQLHNTSEQIETFKKMVSDLESKNKTLEEQHKKALDDSRGKTKTAVSELSRKVNSLTTQRNRYKKKAESLSSTVRSLMKDKASSASGVAELYEQKLATMTKEKKAAMQALDTYKKAFEQQLMSKTSGNKVFLSNSRADKELLTLRRLANGLSETINDKDEVIVHMRRANKMLGARIQELEKQVKIYEEVTRDQPPDTRSSESTFDDRKSAGMITPVSAAALTPISARAGAKSR